Protein AF-A0A9P6MCZ3-F1 (afdb_monomer_lite)

Radius of gyration: 23.46 Å; chains: 1; bounding box: 56×52×58 Å

Foldseek 3Di:
DFPLVVVVVCVPDDQLVVCQVVLLVVLLCLVLQCQQPLPPCPPNVVVSVVVLVVCPPPVNVVRSVHRSYDDHDDPCVLCVVQVQNVLVVDPLVCLLPDDQDPPPDDPVVSVVSVVSNVVSLQCSLVVRDDPRAHSVNSRDQDCPLVVLLLVLCVVCLVVLVVLQVVQVPPWAWDFDCLSVGTDTAGDRVRSLVVSLVSSVVSCVVVVDDGDDNDDDASHSVHRGSVSVSVVSVVVCVLCVVLVVVLVCLVVVCVDVVVVVVCCVPQVHSVSVNVVSVVCCVVRVSRND

InterPro domains:
  IPR018553 Non-canonical E2 ubiquitin-conjugating enzyme [PTHR31560] (146-288)
  IPR057668 Non-canonical E2 ubiquitin-conjugating enzyme, C-terminal [PF09418] (1-139)
  IPR057668 Non-canonical E2 ubiquitin-conjugating enzyme, C-terminal [PF09418] (146-288)

Organism: NCBI:txid1440133

Secondary structure (DSSP, 8-state):
---HHHHHHHHHSS-GGGGHHHHHHHHHHHHHHHHH-TTSSTTHHHHHHHHHHHTTSHHHHHHHSS-S--PPP-HHHHHHTTT-GGGTT-THHHHHS-----TT--HHHHHHHHHHHHHHHHHHHHHH--SSS-HHHHS---THHHHHHHHHHHHTHHHHHHHHHHHHHHS-EEEEE-SSSEEEEE--HHHHHHHHHHHHHHHHHHSS--S------SSSSS-SHHHHHHHHHHHHHHHHHHHHHHHHHHHHTTSHHHHHHHHHHHSSHHHHHHHHHHHHHHHTTS--

pLDDT: mean 74.25, std 13.58, range [31.53, 93.81]

Sequence (288 aa):
ANDYRRGQQLFADKSFEDNEEFFQAIFEIGRRHKIMNPEKMRSAYGKLIYLLMDSNIPEIESTLGFSCVVPIKTVYLFLESRSGLDVLKNDLVADATKEIIPEGKTRQQIQMEIRKKERAIETLSRKYANEELSPDDIKLPKDESTLNLWREIAHEMFYLWMLSDGDLLDNDYRLRDTGQGLQRIQSCPTVSRAMHTILHKAQQKAGYWVGSSVIHLGDINVPNAFMFIDKYNQVARILNPIVLTLEKIDDIAKDEGIHAYIRDSFGSVMNLRKMILCDFFRMAFDGS

Structure (mmCIF, N/CA/C/O backbone):
data_AF-A0A9P6MCZ3-F1
#
_entry.id   AF-A0A9P6MCZ3-F1
#
loop_
_atom_site.group_PDB
_atom_site.id
_atom_site.type_symbol
_atom_site.label_atom_id
_atom_site.label_alt_id
_atom_site.label_comp_id
_atom_site.label_asym_id
_atom_site.label_entity_id
_atom_site.label_seq_id
_atom_site.pdbx_PDB_ins_code
_atom_site.Cartn_x
_atom_site.Cartn_y
_atom_site.Cartn_z
_atom_site.occupancy
_atom_site.B_iso_or_equiv
_atom_site.auth_seq_id
_atom_site.auth_comp_id
_atom_site.auth_asym_id
_atom_site.auth_atom_id
_atom_site.pdbx_PDB_model_num
ATOM 1 N N . ALA A 1 1 ? 14.653 -2.930 -9.644 1.00 31.53 1 ALA A N 1
ATOM 2 C CA . ALA A 1 1 ? 13.910 -3.981 -10.364 1.00 31.53 1 ALA A CA 1
ATOM 3 C C . ALA A 1 1 ? 13.898 -3.812 -11.894 1.00 31.53 1 ALA A C 1
ATOM 5 O O . ALA A 1 1 ? 13.367 -4.696 -12.538 1.00 31.53 1 ALA A O 1
ATOM 6 N N . ASN A 1 2 ? 14.515 -2.781 -12.500 1.00 35.53 2 ASN A N 1
ATOM 7 C CA . ASN A 1 2 ? 14.565 -2.648 -13.966 1.00 35.53 2 ASN A CA 1
ATOM 8 C C . ASN A 1 2 ? 16.014 -2.585 -14.455 1.00 35.53 2 ASN A C 1
ATOM 10 O O . ASN A 1 2 ? 16.600 -1.510 -14.543 1.00 35.53 2 ASN A O 1
ATOM 14 N N . ASP A 1 3 ? 16.592 -3.746 -14.749 1.00 39.66 3 ASP A N 1
ATOM 15 C CA . ASP A 1 3 ? 17.837 -3.834 -15.506 1.00 39.66 3 ASP A CA 1
ATOM 16 C C . ASP A 1 3 ? 17.479 -4.086 -16.976 1.00 39.66 3 ASP A C 1
ATOM 18 O O . ASP A 1 3 ? 17.305 -5.218 -17.416 1.00 39.66 3 ASP A O 1
ATOM 22 N N . TYR A 1 4 ? 17.279 -3.002 -17.727 1.00 40.38 4 TYR A N 1
ATOM 23 C CA . TYR A 1 4 ? 16.887 -3.057 -19.140 1.00 40.38 4 TYR A CA 1
ATOM 24 C C . TYR A 1 4 ? 17.991 -3.632 -20.031 1.00 40.38 4 TYR A C 1
ATOM 26 O O . TYR A 1 4 ? 17.704 -4.241 -21.059 1.00 40.38 4 TYR A O 1
ATOM 34 N N . ARG A 1 5 ? 19.257 -3.493 -19.605 1.00 47.16 5 ARG A N 1
ATOM 35 C CA . ARG A 1 5 ? 20.389 -4.172 -20.243 1.00 47.16 5 ARG A CA 1
ATOM 36 C C . ARG A 1 5 ? 20.279 -5.672 -20.056 1.00 47.16 5 ARG A C 1
ATOM 38 O O . ARG A 1 5 ? 20.450 -6.395 -21.028 1.00 47.16 5 ARG A O 1
ATOM 45 N N . ARG A 1 6 ? 19.927 -6.126 -18.851 1.00 52.75 6 ARG A N 1
ATOM 46 C CA . ARG A 1 6 ? 19.626 -7.538 -18.604 1.00 52.75 6 ARG A CA 1
ATOM 47 C C . ARG A 1 6 ? 18.418 -7.998 -19.414 1.00 52.75 6 ARG A C 1
ATOM 49 O O . ARG A 1 6 ? 18.505 -9.037 -20.043 1.00 52.75 6 ARG A O 1
ATOM 56 N N . GLY A 1 7 ? 17.356 -7.194 -19.500 1.00 48.41 7 GLY A N 1
ATOM 57 C CA . GLY A 1 7 ? 16.207 -7.455 -20.374 1.00 48.41 7 GLY A CA 1
ATOM 58 C C . GLY A 1 7 ? 16.608 -7.664 -21.838 1.00 48.41 7 GLY A C 1
ATOM 59 O O . GLY A 1 7 ? 16.271 -8.685 -22.416 1.00 48.41 7 GLY A O 1
ATOM 60 N N . GLN A 1 8 ? 17.394 -6.759 -22.429 1.00 52.41 8 GLN A N 1
ATOM 61 C CA . GLN A 1 8 ? 17.873 -6.906 -23.813 1.00 52.41 8 GLN A CA 1
ATOM 62 C C . GLN A 1 8 ? 18.864 -8.065 -23.998 1.00 52.41 8 GLN A C 1
ATOM 64 O O . GLN A 1 8 ? 18.807 -8.743 -25.018 1.00 52.41 8 GLN A O 1
ATOM 69 N N . GLN A 1 9 ? 19.736 -8.332 -23.021 1.00 53.47 9 GLN A N 1
ATOM 70 C CA . GLN A 1 9 ? 20.642 -9.490 -23.039 1.00 53.47 9 GLN A CA 1
ATOM 71 C C . GLN A 1 9 ? 19.886 -10.824 -22.971 1.00 53.47 9 GLN A C 1
ATOM 73 O O . GLN A 1 9 ? 20.314 -11.798 -23.579 1.00 53.47 9 GLN A O 1
ATOM 78 N N . LEU A 1 10 ? 18.746 -10.859 -22.276 1.00 50.06 10 LEU A N 1
ATOM 79 C CA . LEU A 1 10 ? 17.857 -12.019 -22.197 1.00 50.06 10 LEU A CA 1
ATOM 80 C C . LEU A 1 10 ? 17.107 -12.291 -23.514 1.00 50.06 10 LEU A C 1
ATOM 82 O O . LEU A 1 10 ? 16.729 -13.432 -23.755 1.00 50.06 10 LEU A O 1
ATOM 86 N N . PHE A 1 11 ? 16.928 -11.278 -24.371 1.00 49.66 11 PHE A N 1
ATOM 87 C CA . PHE A 1 11 ? 16.350 -11.424 -25.716 1.00 49.66 11 PHE A CA 1
ATOM 88 C C . PHE A 1 11 ? 17.389 -11.709 -26.811 1.00 49.66 11 PHE A C 1
ATOM 90 O O . PHE A 1 11 ? 17.018 -12.181 -27.882 1.00 49.66 11 PHE A O 1
ATOM 97 N N . ALA A 1 12 ? 18.665 -11.380 -26.582 1.00 50.06 12 ALA A N 1
ATOM 98 C CA . ALA A 1 12 ? 19.697 -11.436 -27.617 1.00 50.06 12 ALA A CA 1
ATOM 99 C C . ALA A 1 12 ? 20.278 -12.843 -27.842 1.00 50.06 12 ALA A C 1
ATOM 101 O O . ALA A 1 12 ? 20.632 -13.145 -28.975 1.00 50.06 12 ALA A O 1
ATOM 102 N N . ASP A 1 13 ? 20.345 -13.694 -26.807 1.00 47.62 13 ASP A N 1
ATOM 103 C CA . ASP A 1 13 ? 21.110 -14.957 -26.859 1.00 47.62 13 ASP A CA 1
ATOM 104 C C . ASP A 1 13 ? 20.427 -16.168 -26.182 1.00 47.62 13 ASP A C 1
ATOM 106 O O . ASP A 1 13 ? 21.093 -17.160 -25.880 1.00 47.62 13 ASP A O 1
ATOM 110 N N . LYS A 1 14 ? 19.115 -16.128 -25.904 1.00 48.38 14 LYS A N 1
ATOM 111 C CA . LYS A 1 14 ? 18.438 -17.194 -25.142 1.00 48.38 14 LYS A CA 1
ATOM 112 C C . LYS A 1 14 ? 17.080 -17.608 -25.701 1.00 48.38 14 LYS A C 1
ATOM 114 O O . LYS A 1 14 ? 16.366 -16.801 -26.293 1.00 48.38 14 LYS A O 1
ATOM 119 N N . SER A 1 15 ? 16.742 -18.881 -25.503 1.00 58.50 15 SER A N 1
ATOM 120 C CA . SER A 1 15 ? 15.409 -19.417 -25.788 1.00 58.50 15 SER A CA 1
ATOM 121 C C . SER A 1 15 ? 14.377 -18.709 -24.900 1.00 58.50 15 SER A C 1
ATOM 123 O O . SER A 1 15 ? 14.704 -18.286 -23.791 1.00 58.50 15 SER A O 1
ATOM 125 N N . PHE A 1 16 ? 13.138 -18.529 -25.369 1.00 54.16 16 PHE A N 1
ATOM 126 C CA . PHE A 1 16 ? 12.085 -17.872 -24.578 1.00 54.16 16 PHE A CA 1
ATOM 127 C C . PHE A 1 16 ? 11.882 -18.543 -23.203 1.00 54.16 16 PHE A C 1
ATOM 129 O O . PHE A 1 16 ? 11.622 -17.850 -22.220 1.00 54.16 16 PHE A O 1
ATOM 136 N N . GLU A 1 17 ? 12.128 -19.851 -23.129 1.00 61.12 17 GLU A N 1
ATOM 137 C CA . GLU A 1 17 ? 12.102 -20.697 -21.930 1.00 61.12 17 GLU A CA 1
ATOM 138 C C . GLU A 1 17 ? 13.046 -20.204 -20.818 1.00 61.12 17 GLU A C 1
ATOM 140 O O . GLU A 1 17 ? 12.676 -20.194 -19.647 1.00 61.12 17 GLU A O 1
ATOM 145 N N . ASP A 1 18 ? 14.229 -19.680 -21.156 1.00 65.12 18 ASP A N 1
ATOM 146 C CA . ASP A 1 18 ? 15.206 -19.202 -20.164 1.00 65.12 18 ASP A CA 1
ATOM 147 C C . ASP A 1 18 ? 14.738 -17.957 -19.378 1.00 65.12 18 ASP A C 1
ATOM 149 O O . ASP A 1 18 ? 15.385 -17.543 -18.408 1.00 65.12 18 ASP A O 1
ATOM 153 N N . ASN A 1 19 ? 13.645 -17.325 -19.818 1.00 68.19 19 ASN A N 1
ATOM 154 C CA . ASN A 1 19 ? 13.093 -16.093 -19.255 1.00 68.19 19 ASN A CA 1
ATOM 155 C C . ASN A 1 19 ? 11.769 -16.303 -18.510 1.00 68.19 19 ASN A C 1
ATOM 157 O O . ASN A 1 19 ? 11.183 -15.324 -18.033 1.00 68.19 19 ASN A O 1
ATOM 161 N N . GLU A 1 20 ? 11.310 -17.551 -18.390 1.00 78.94 20 GLU A N 1
ATOM 162 C CA . GLU A 1 20 ? 10.040 -17.923 -17.763 1.00 78.94 20 GLU A CA 1
ATOM 163 C C . GLU A 1 20 ? 9.862 -17.272 -16.382 1.00 78.94 20 GLU A C 1
ATOM 165 O O . GLU A 1 20 ? 8.918 -16.503 -16.172 1.00 78.94 20 GLU A O 1
ATOM 170 N N . GLU A 1 21 ? 10.808 -17.498 -15.462 1.00 77.88 21 GLU A N 1
ATOM 171 C CA . GLU A 1 21 ? 10.728 -16.990 -14.085 1.00 77.88 21 GLU A CA 1
ATOM 172 C C . GLU A 1 21 ? 10.595 -15.463 -14.031 1.00 77.88 21 GLU A C 1
ATOM 174 O O . GLU A 1 21 ? 9.870 -14.910 -13.199 1.00 77.88 21 GLU A O 1
ATOM 179 N N . PHE A 1 22 ? 11.291 -14.763 -14.927 1.00 75.12 22 PHE A N 1
ATOM 180 C CA . PHE A 1 22 ? 11.277 -13.308 -14.986 1.00 75.12 22 PHE A CA 1
ATOM 181 C C . PHE A 1 22 ? 9.908 -12.781 -15.426 1.00 75.12 22 PHE A C 1
ATOM 183 O O . PHE A 1 22 ? 9.348 -11.896 -14.768 1.00 75.12 22 PHE A O 1
ATOM 190 N N . PHE A 1 23 ? 9.352 -13.333 -16.508 1.00 71.62 23 PHE A N 1
ATOM 191 C CA . PHE A 1 23 ? 8.044 -12.926 -17.018 1.00 71.62 23 PHE A CA 1
ATOM 192 C C . PHE A 1 23 ? 6.929 -13.267 -16.033 1.00 71.62 23 PHE A C 1
ATOM 194 O O . PHE A 1 23 ? 6.130 -12.392 -15.688 1.00 71.62 23 PHE A O 1
ATOM 201 N N . GLN A 1 24 ? 6.925 -14.488 -15.498 1.00 81.38 24 GLN A N 1
ATOM 202 C CA . GLN A 1 24 ? 5.955 -14.913 -14.491 1.00 81.38 24 GLN A CA 1
ATOM 203 C C . GLN A 1 24 ? 6.000 -14.014 -13.249 1.00 81.38 24 GLN A C 1
ATOM 205 O O . GLN A 1 24 ? 4.951 -13.577 -12.768 1.00 81.38 24 GLN A O 1
ATOM 210 N N . ALA A 1 25 ? 7.197 -13.667 -12.758 1.00 76.06 25 ALA A N 1
ATOM 211 C CA . ALA A 1 25 ? 7.350 -12.783 -11.607 1.00 76.06 25 ALA A CA 1
ATOM 212 C C . ALA A 1 25 ? 6.811 -11.373 -11.880 1.00 76.06 25 ALA A C 1
ATOM 214 O O . ALA A 1 25 ? 6.067 -10.832 -11.062 1.00 76.06 25 ALA A O 1
ATOM 215 N N . ILE A 1 26 ? 7.147 -10.766 -13.021 1.00 74.62 26 ILE A N 1
ATOM 216 C CA . ILE A 1 26 ? 6.684 -9.411 -13.352 1.00 74.62 26 ILE A CA 1
ATOM 217 C C . ILE A 1 26 ? 5.168 -9.374 -13.551 1.00 74.62 26 ILE A C 1
ATOM 219 O O . ILE A 1 26 ? 4.508 -8.463 -13.043 1.00 74.62 26 ILE A O 1
ATOM 223 N N . PHE A 1 27 ? 4.598 -10.357 -14.247 1.00 77.88 27 PHE A N 1
ATOM 224 C CA . PHE A 1 27 ? 3.158 -10.419 -14.482 1.00 77.88 27 PHE A CA 1
ATOM 225 C C . PHE A 1 27 ? 2.369 -10.738 -13.208 1.00 77.88 27 PHE A C 1
ATOM 227 O O . PHE A 1 27 ? 1.281 -10.196 -13.009 1.00 77.88 27 PHE A O 1
ATOM 234 N N . GLU A 1 28 ? 2.901 -11.566 -12.306 1.00 85.44 28 GLU A N 1
ATOM 235 C CA . GLU A 1 28 ? 2.337 -11.764 -10.965 1.00 85.44 28 GLU A CA 1
ATOM 236 C C . GLU A 1 28 ? 2.368 -10.471 -10.149 1.00 85.44 28 GLU A C 1
ATOM 238 O O . GLU A 1 28 ? 1.322 -10.042 -9.663 1.00 85.44 28 GLU A O 1
ATOM 243 N N . ILE A 1 29 ? 3.525 -9.804 -10.067 1.00 76.12 29 ILE A N 1
ATOM 244 C CA . ILE A 1 29 ? 3.681 -8.552 -9.316 1.00 76.12 29 ILE A CA 1
ATOM 245 C C . ILE A 1 29 ? 2.744 -7.479 -9.866 1.00 76.12 29 ILE A C 1
ATOM 247 O O . ILE A 1 29 ? 2.092 -6.790 -9.086 1.00 76.12 29 ILE A O 1
ATOM 251 N N . GLY A 1 30 ? 2.644 -7.341 -11.190 1.00 70.56 30 GLY A N 1
ATOM 252 C CA . GLY A 1 30 ? 1.748 -6.384 -11.837 1.00 70.56 30 GLY A CA 1
ATOM 253 C C . GLY A 1 30 ? 0.276 -6.656 -11.520 1.00 70.56 30 GLY A C 1
ATOM 254 O O . GLY A 1 30 ? -0.464 -5.728 -11.187 1.00 70.56 30 GLY A O 1
ATOM 255 N N . ARG A 1 31 ? -0.144 -7.928 -11.545 1.00 80.94 31 ARG A N 1
ATOM 256 C CA . ARG A 1 31 ? -1.504 -8.336 -11.158 1.00 80.94 31 ARG A CA 1
ATOM 257 C C . ARG A 1 31 ? -1.779 -8.100 -9.681 1.00 80.94 31 ARG A C 1
ATOM 259 O O . ARG A 1 31 ? -2.774 -7.457 -9.366 1.00 80.94 31 ARG A O 1
ATOM 266 N N . ARG A 1 32 ? -0.880 -8.505 -8.788 1.00 78.12 32 ARG A N 1
ATOM 267 C CA . ARG A 1 32 ? -1.013 -8.284 -7.344 1.00 78.12 32 ARG A CA 1
ATOM 268 C C . ARG A 1 32 ? -0.983 -6.802 -6.972 1.00 78.12 32 ARG A C 1
ATOM 270 O O . ARG A 1 32 ? -1.763 -6.367 -6.133 1.00 78.12 32 ARG A O 1
ATOM 277 N N . HIS A 1 33 ? -0.127 -6.007 -7.611 1.00 67.88 33 HIS A N 1
ATOM 278 C CA . HIS A 1 33 ? -0.071 -4.560 -7.406 1.00 67.88 33 HIS A CA 1
ATOM 279 C C . HIS A 1 33 ? -1.373 -3.885 -7.826 1.00 67.88 33 HIS A C 1
ATOM 281 O O . HIS A 1 33 ? -1.877 -3.056 -7.074 1.00 67.88 33 HIS A O 1
ATOM 287 N N . LYS A 1 34 ? -1.926 -4.252 -8.989 1.00 75.25 34 LYS A N 1
ATOM 288 C CA . LYS A 1 34 ? -3.213 -3.730 -9.455 1.00 75.25 34 LYS A CA 1
ATOM 289 C C . LYS A 1 34 ? -4.368 -4.126 -8.539 1.00 75.25 34 LYS A C 1
ATOM 291 O O . LYS A 1 34 ? -5.188 -3.266 -8.251 1.00 75.25 34 LYS A O 1
ATOM 296 N N . ILE A 1 35 ? -4.408 -5.378 -8.080 1.00 66.62 35 ILE A N 1
ATOM 297 C CA . ILE A 1 35 ? -5.396 -5.852 -7.099 1.00 66.62 35 ILE A CA 1
ATOM 298 C C . ILE A 1 35 ? -5.344 -4.949 -5.863 1.00 66.62 35 ILE A C 1
ATOM 300 O O . ILE A 1 35 ? -6.337 -4.317 -5.546 1.00 66.62 35 ILE A O 1
ATOM 304 N N . MET A 1 36 ? -4.153 -4.740 -5.288 1.00 54.12 36 MET A N 1
ATOM 305 C CA . MET A 1 36 ? -3.951 -3.857 -4.127 1.00 54.12 36 MET A CA 1
ATOM 306 C C . MET A 1 36 ? -4.104 -2.347 -4.410 1.00 54.12 36 MET A C 1
ATOM 308 O O . MET A 1 36 ? -4.072 -1.554 -3.474 1.00 54.12 36 MET A O 1
ATOM 312 N N . ASN A 1 37 ? -4.156 -1.906 -5.671 1.00 60.75 37 ASN A N 1
ATOM 313 C CA . ASN A 1 37 ? -4.199 -0.485 -6.060 1.00 60.75 37 ASN A CA 1
ATOM 314 C C . ASN A 1 37 ? -5.150 -0.301 -7.264 1.00 60.75 37 ASN A C 1
ATOM 316 O O . ASN A 1 37 ? -4.683 -0.068 -8.393 1.00 60.75 37 ASN A O 1
ATOM 320 N N . PRO A 1 38 ? -6.475 -0.423 -7.064 1.00 59.62 38 PRO A N 1
ATOM 321 C CA . PRO A 1 38 ? -7.466 -0.461 -8.145 1.00 59.62 38 PRO A CA 1
ATOM 322 C C . PRO A 1 38 ? -7.462 0.810 -9.006 1.00 59.62 38 PRO A C 1
ATOM 324 O O . PRO A 1 38 ? -7.761 0.788 -10.201 1.00 59.62 38 PRO A O 1
ATOM 327 N N . GLU A 1 39 ? -7.049 1.938 -8.439 1.00 59.59 39 GLU A N 1
ATOM 328 C CA . GLU A 1 39 ? -6.962 3.233 -9.098 1.00 59.59 39 GLU A CA 1
ATOM 329 C C . GLU A 1 39 ? -5.749 3.382 -10.028 1.00 59.59 39 GLU A C 1
ATOM 331 O O . GLU A 1 39 ? -5.754 4.253 -10.904 1.00 59.59 39 GLU A O 1
ATOM 336 N N . LYS A 1 40 ? -4.725 2.533 -9.883 1.00 56.81 40 LYS A N 1
ATOM 337 C CA . LYS A 1 40 ? -3.485 2.595 -10.672 1.00 56.81 40 LYS A CA 1
ATOM 338 C C . LYS A 1 40 ? -3.562 1.709 -11.908 1.00 56.81 40 LYS A C 1
ATOM 340 O O . LYS A 1 40 ? -4.411 0.833 -12.032 1.00 56.81 40 LYS A O 1
ATOM 345 N N . MET A 1 41 ? -2.698 1.971 -12.890 1.00 62.66 41 MET A N 1
ATOM 346 C CA . MET A 1 41 ? -2.636 1.220 -14.155 1.00 62.66 41 MET A CA 1
ATOM 347 C C . MET A 1 41 ? -3.972 1.129 -14.932 1.00 62.66 41 MET A C 1
ATOM 349 O O . MET A 1 41 ? -4.198 0.151 -15.639 1.00 62.66 41 MET A O 1
ATOM 353 N N . ARG A 1 42 ? -4.865 2.132 -14.845 1.00 68.50 42 ARG A N 1
ATOM 354 C CA . ARG A 1 42 ? -6.209 2.094 -15.476 1.00 68.50 42 ARG A CA 1
ATOM 355 C C . ARG A 1 42 ? -6.199 1.743 -16.970 1.00 68.50 42 ARG A C 1
ATOM 357 O O . ARG A 1 42 ? -7.041 0.977 -17.414 1.00 68.50 42 ARG A O 1
ATOM 364 N N . SER A 1 43 ? -5.241 2.267 -17.734 1.00 59.53 43 SER A N 1
ATOM 365 C CA . SER A 1 43 ? -5.126 2.026 -19.182 1.00 59.53 43 SER A CA 1
ATOM 366 C C . SER A 1 43 ? -4.153 0.900 -19.554 1.00 59.53 43 SER A C 1
ATOM 368 O O . SER A 1 43 ? -4.316 0.262 -20.592 1.00 59.53 43 SER A O 1
ATOM 370 N N . ALA A 1 44 ? -3.132 0.656 -18.729 1.00 56.25 44 ALA A N 1
ATOM 371 C CA . ALA A 1 44 ? -2.082 -0.327 -19.000 1.00 56.25 44 ALA A CA 1
ATOM 372 C C . ALA A 1 44 ? -2.466 -1.742 -18.543 1.00 56.25 44 ALA A C 1
ATOM 374 O O . ALA A 1 44 ? -2.086 -2.715 -19.186 1.00 56.25 44 ALA A O 1
ATOM 375 N N . TYR A 1 45 ? -3.252 -1.864 -17.470 1.00 71.56 45 TYR A N 1
ATOM 376 C CA . TYR A 1 45 ? -3.622 -3.164 -16.919 1.00 71.56 45 TYR A CA 1
ATOM 377 C C . TYR A 1 45 ? -4.550 -3.953 -17.839 1.00 71.56 45 TYR A C 1
ATOM 379 O O . TYR A 1 45 ? -4.328 -5.138 -18.035 1.00 71.56 45 TYR A O 1
ATOM 387 N N . GLY A 1 46 ? -5.534 -3.302 -18.470 1.00 56.59 46 GLY A N 1
ATOM 388 C CA . GLY A 1 46 ? -6.399 -3.977 -19.444 1.00 56.59 46 GLY A CA 1
ATOM 389 C C . GLY A 1 46 ? -5.598 -4.594 -20.595 1.00 56.59 46 GLY A C 1
ATOM 390 O O . GLY A 1 46 ? -5.825 -5.739 -20.958 1.00 56.59 46 GLY A O 1
ATOM 391 N N . LYS A 1 47 ? -4.580 -3.880 -21.098 1.00 62.66 47 LYS A N 1
ATOM 392 C CA . LYS A 1 47 ? -3.665 -4.391 -22.133 1.00 62.66 47 LYS A CA 1
ATOM 393 C C . LYS A 1 47 ? -2.813 -5.557 -21.635 1.00 62.66 47 LYS A C 1
ATOM 395 O O . LYS A 1 47 ? -2.615 -6.508 -22.378 1.00 62.66 47 LYS A O 1
ATOM 400 N N . LEU A 1 48 ? -2.337 -5.491 -20.389 1.00 61.94 48 LEU A N 1
ATOM 401 C CA . LEU A 1 48 ? -1.635 -6.603 -19.748 1.00 61.94 48 LEU A CA 1
ATOM 402 C C . LEU A 1 48 ? -2.540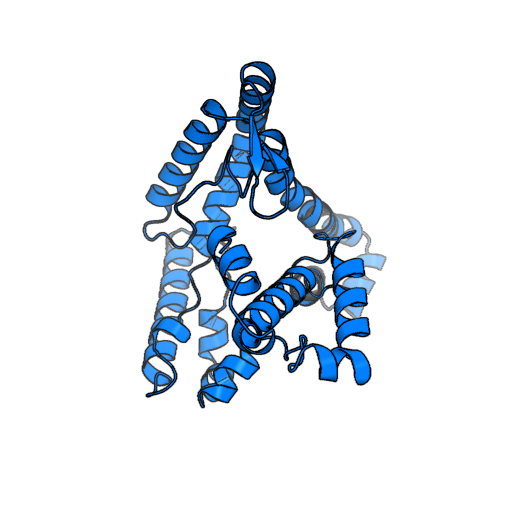 -7.837 -19.646 1.00 61.94 48 LEU A C 1
ATOM 404 O O . LEU A 1 48 ? -2.094 -8.933 -19.951 1.00 61.94 48 LEU A O 1
ATOM 408 N N . ILE A 1 49 ? -3.803 -7.669 -19.253 1.00 68.50 49 ILE A N 1
ATOM 409 C CA . ILE A 1 49 ? -4.758 -8.776 -19.173 1.00 68.50 49 ILE A CA 1
ATOM 410 C C . ILE A 1 49 ? -5.035 -9.373 -20.552 1.00 68.50 49 ILE A C 1
ATOM 412 O O . ILE A 1 49 ? -4.979 -10.589 -20.673 1.00 68.50 49 ILE A O 1
ATOM 416 N N . TYR A 1 50 ? -5.248 -8.557 -21.589 1.00 55.53 50 TYR A N 1
ATOM 417 C CA . TYR A 1 50 ? -5.404 -9.071 -22.955 1.00 55.53 50 TYR A CA 1
ATOM 418 C C . TYR A 1 50 ? -4.167 -9.841 -23.426 1.00 55.53 50 TYR A C 1
ATOM 420 O O . TYR A 1 50 ? -4.304 -10.944 -23.935 1.00 55.53 50 TYR A O 1
ATOM 428 N N . LEU A 1 51 ? -2.962 -9.332 -23.152 1.00 63.53 51 LEU A N 1
ATOM 429 C CA . LEU A 1 51 ? -1.719 -10.044 -23.457 1.00 63.53 51 LEU A CA 1
ATOM 430 C C . LEU A 1 51 ? -1.626 -11.391 -22.725 1.00 63.53 51 LEU A C 1
ATOM 432 O O . LEU A 1 51 ? -1.228 -12.379 -23.331 1.00 63.53 51 LEU A O 1
ATOM 436 N N . LEU A 1 52 ? -2.001 -11.445 -21.442 1.00 62.19 52 LEU A N 1
ATOM 437 C CA . LEU A 1 52 ? -1.990 -12.685 -20.657 1.00 62.19 52 LEU A CA 1
ATOM 438 C C . LEU A 1 52 ? -3.094 -13.670 -21.075 1.00 62.19 52 LEU A C 1
ATOM 440 O O . LEU A 1 52 ? -2.936 -14.877 -20.912 1.00 62.19 52 LEU A O 1
ATOM 444 N N . MET A 1 53 ? -4.218 -13.167 -21.588 1.00 59.59 53 MET A N 1
ATOM 445 C CA . MET A 1 53 ? -5.276 -13.990 -22.178 1.00 59.59 53 MET A CA 1
ATOM 446 C C . MET A 1 53 ? -4.800 -14.608 -23.493 1.00 59.59 53 MET A C 1
ATOM 448 O O . MET A 1 53 ? -4.928 -15.817 -23.667 1.00 59.59 53 MET A O 1
ATOM 452 N N . ASP A 1 54 ? -4.192 -13.804 -24.367 1.00 55.00 54 ASP A N 1
ATOM 453 C CA . ASP A 1 54 ? -3.653 -14.264 -25.648 1.00 55.00 54 ASP A CA 1
ATOM 454 C C . ASP A 1 54 ? -2.487 -15.243 -25.442 1.00 55.00 54 ASP A C 1
ATOM 456 O O . ASP A 1 54 ? -2.383 -16.238 -26.153 1.00 55.00 54 ASP A O 1
ATOM 460 N N . SER A 1 55 ? -1.641 -15.036 -24.424 1.00 65.12 55 SER A N 1
ATOM 461 C CA . SER A 1 55 ? -0.531 -15.951 -24.121 1.00 65.12 55 SER A CA 1
ATOM 462 C C . SER A 1 55 ? -0.966 -17.347 -23.666 1.00 65.12 55 SER A C 1
ATOM 464 O O . SER A 1 55 ? -0.144 -18.253 -23.687 1.00 65.12 55 SER A O 1
ATOM 466 N N . ASN A 1 56 ? -2.225 -17.526 -23.245 1.00 65.75 56 ASN A N 1
ATOM 467 C CA . ASN A 1 56 ? -2.780 -18.828 -22.850 1.00 65.75 56 ASN A CA 1
ATOM 468 C C . ASN A 1 56 ? -3.432 -19.582 -24.024 1.00 65.75 56 ASN A C 1
ATOM 470 O O . ASN A 1 56 ? -4.012 -20.650 -23.827 1.00 65.75 56 ASN A O 1
ATOM 474 N N . ILE A 1 57 ? -3.397 -19.026 -25.240 1.00 70.06 57 ILE A N 1
ATOM 475 C CA . ILE A 1 57 ? -3.829 -19.735 -26.447 1.00 70.06 57 ILE A CA 1
ATOM 476 C C . ILE A 1 57 ? -2.823 -20.873 -26.708 1.00 70.06 57 ILE A C 1
ATOM 478 O O . ILE A 1 57 ? -1.627 -20.581 -26.768 1.00 70.06 57 ILE A O 1
ATOM 482 N N . PRO A 1 58 ? -3.255 -22.139 -26.889 1.00 65.12 58 PRO A N 1
ATOM 483 C CA . PRO A 1 58 ? -2.354 -23.297 -26.946 1.00 65.12 58 PRO A CA 1
ATOM 484 C C . PRO A 1 58 ? -1.228 -23.176 -27.979 1.00 65.12 58 PRO A C 1
ATOM 486 O O . PRO A 1 58 ? -0.093 -23.570 -27.723 1.00 65.12 58 PRO A O 1
ATOM 489 N N . GLU A 1 59 ? -1.517 -22.595 -29.142 1.00 62.38 59 GLU A N 1
ATOM 490 C CA . GLU A 1 59 ? -0.536 -22.359 -30.200 1.00 62.38 59 GLU A CA 1
ATOM 491 C C . GLU A 1 59 ? 0.527 -21.327 -29.785 1.00 62.38 59 GLU A C 1
ATOM 493 O O . GLU A 1 59 ? 1.700 -21.452 -30.144 1.00 62.38 59 GLU A O 1
ATOM 498 N N . ILE A 1 60 ? 0.131 -20.315 -29.010 1.00 53.78 60 ILE A N 1
ATOM 499 C CA . ILE A 1 60 ? 1.008 -19.243 -28.529 1.00 53.78 60 ILE A CA 1
ATOM 500 C C . ILE A 1 60 ? 1.820 -19.724 -27.327 1.0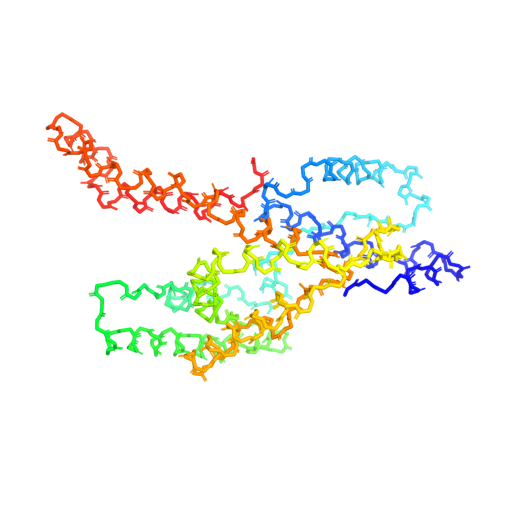0 53.78 60 ILE A C 1
ATOM 502 O O . ILE A 1 60 ? 3.031 -19.523 -27.303 1.00 53.78 60 ILE A O 1
ATOM 506 N N . GLU A 1 61 ? 1.200 -20.424 -26.380 1.00 62.78 61 GLU A N 1
ATOM 507 C CA . GLU A 1 61 ? 1.884 -21.056 -25.247 1.00 62.78 61 GLU A CA 1
ATOM 508 C C . GLU A 1 61 ? 2.933 -22.068 -25.734 1.00 62.78 61 GLU A C 1
ATOM 510 O O . GLU A 1 61 ? 4.084 -22.024 -25.302 1.00 62.78 61 GLU A O 1
ATOM 515 N N . SER A 1 62 ? 2.586 -22.898 -26.727 1.00 68.12 62 SER A N 1
ATOM 516 C CA . SER A 1 62 ? 3.528 -23.828 -27.364 1.00 68.12 62 SER A CA 1
ATOM 517 C C . SER A 1 62 ? 4.674 -23.122 -28.093 1.00 68.12 62 SER A C 1
ATOM 519 O O . SER A 1 62 ? 5.732 -23.722 -28.262 1.00 68.12 62 SER A O 1
ATOM 521 N N . THR A 1 63 ? 4.471 -21.886 -28.554 1.00 67.50 63 THR A N 1
ATOM 522 C CA . THR A 1 63 ? 5.516 -21.085 -29.211 1.00 67.50 63 THR A CA 1
ATOM 523 C C . THR A 1 63 ? 6.412 -20.380 -28.190 1.00 67.50 63 THR A C 1
ATOM 525 O O . THR A 1 63 ? 7.607 -20.217 -28.425 1.00 67.50 63 THR A O 1
ATOM 528 N N . LEU A 1 64 ? 5.842 -19.958 -27.058 1.00 64.75 64 LEU A N 1
ATOM 529 C CA . LEU A 1 64 ? 6.568 -19.340 -25.948 1.00 64.75 64 LEU A CA 1
ATOM 530 C C . LEU A 1 64 ? 7.381 -20.366 -25.149 1.00 64.75 64 LEU A C 1
ATOM 532 O O . LEU A 1 64 ? 8.421 -20.009 -24.604 1.00 64.75 64 LEU A O 1
ATOM 536 N N . GLY A 1 65 ? 6.919 -21.619 -25.089 1.00 73.25 65 GLY A N 1
ATOM 537 C CA . GLY A 1 65 ? 7.559 -22.708 -24.345 1.00 73.25 65 GLY A CA 1
ATOM 538 C C . GLY A 1 65 ? 7.272 -22.691 -22.839 1.00 73.25 65 GLY A C 1
ATOM 539 O O . GLY A 1 65 ? 7.734 -23.575 -22.125 1.00 73.25 65 GLY A O 1
ATOM 540 N N . PHE A 1 66 ? 6.500 -21.717 -22.344 1.00 77.81 66 PHE A N 1
ATOM 541 C CA . PHE A 1 66 ? 6.128 -21.583 -20.934 1.00 77.81 66 PHE A CA 1
ATOM 542 C C . PHE A 1 66 ? 4.832 -20.781 -20.751 1.00 77.81 66 PHE A C 1
ATOM 544 O O . PHE A 1 66 ? 4.446 -19.980 -21.608 1.00 77.81 66 PHE A O 1
ATOM 551 N N . SER A 1 67 ? 4.195 -20.928 -19.584 1.00 79.06 67 SER A N 1
ATOM 552 C CA . SER A 1 67 ? 3.011 -20.139 -19.230 1.00 79.06 67 SER A CA 1
ATOM 553 C C . SER A 1 67 ? 3.398 -18.792 -18.619 1.00 79.06 67 SER A C 1
ATOM 555 O O . SER A 1 67 ? 4.140 -18.717 -17.640 1.00 79.06 67 SER A O 1
ATOM 557 N N . CYS A 1 68 ? 2.845 -17.697 -19.141 1.00 71.19 68 CYS A N 1
ATOM 558 C CA . CYS A 1 68 ? 3.042 -16.359 -18.570 1.00 71.19 68 CYS A CA 1
ATOM 559 C C . CYS A 1 68 ? 2.245 -16.126 -17.271 1.00 71.19 68 CYS A C 1
ATOM 561 O O . CYS A 1 68 ? 2.458 -15.127 -16.576 1.00 71.19 68 CYS A O 1
ATOM 563 N N . VAL A 1 69 ? 1.310 -17.019 -16.933 1.00 76.75 69 VAL A N 1
ATOM 564 C CA . VAL A 1 69 ? 0.370 -16.843 -15.826 1.00 76.75 69 VAL A CA 1
ATOM 565 C C . VAL A 1 69 ? 0.660 -17.831 -14.700 1.00 76.75 69 VAL A C 1
ATOM 567 O O . VAL A 1 69 ? 0.339 -19.007 -14.783 1.00 76.75 69 VAL A O 1
ATOM 570 N N . VAL A 1 70 ? 1.165 -17.312 -13.579 1.00 83.31 70 VAL A N 1
ATOM 571 C CA . VAL A 1 70 ? 1.283 -18.064 -12.315 1.00 83.31 70 VAL A CA 1
ATOM 572 C C . VAL A 1 70 ? 0.224 -17.641 -11.289 1.00 83.31 70 VAL A C 1
ATOM 574 O O . VAL A 1 70 ? -0.314 -16.530 -11.393 1.00 83.31 70 VAL A O 1
ATOM 577 N N . PRO A 1 71 ? -0.092 -18.479 -10.285 1.00 81.69 71 PRO A N 1
ATOM 578 C CA . PRO A 1 71 ? -0.933 -18.079 -9.160 1.00 81.69 71 PRO A CA 1
ATOM 579 C C . PRO A 1 71 ? -0.388 -16.846 -8.423 1.00 81.69 71 PRO A C 1
ATOM 581 O O . PRO A 1 71 ? 0.823 -16.654 -8.306 1.00 81.69 71 PRO A O 1
ATOM 584 N N . ILE A 1 72 ? -1.290 -16.005 -7.909 1.00 80.12 72 ILE A N 1
ATOM 585 C CA . ILE A 1 72 ? -0.922 -14.817 -7.125 1.00 80.12 72 ILE A CA 1
ATOM 586 C C . ILE A 1 72 ? -0.324 -15.253 -5.791 1.00 80.12 72 ILE A C 1
ATOM 588 O O . ILE A 1 72 ? -0.881 -16.107 -5.101 1.00 80.12 72 ILE A O 1
ATOM 592 N N . LYS A 1 73 ? 0.777 -14.621 -5.385 1.00 77.12 73 LYS A N 1
ATOM 593 C CA . LYS A 1 73 ? 1.390 -14.878 -4.083 1.00 77.12 73 LYS A CA 1
ATOM 594 C C . LYS A 1 73 ? 0.567 -14.208 -2.986 1.00 77.12 73 LYS A C 1
ATOM 596 O O . LYS A 1 73 ? 0.400 -12.989 -2.971 1.00 77.12 73 LYS A O 1
ATOM 601 N N . THR A 1 74 ? 0.084 -15.007 -2.042 1.00 78.69 74 THR A N 1
ATOM 602 C CA . THR A 1 74 ? -0.652 -14.544 -0.858 1.00 78.69 74 THR A CA 1
ATOM 603 C C . THR A 1 74 ? 0.070 -14.975 0.414 1.00 78.69 74 THR A C 1
ATOM 605 O O . THR A 1 74 ? 0.868 -15.910 0.391 1.00 78.69 74 THR A O 1
ATOM 608 N N . VAL A 1 75 ? -0.227 -14.317 1.540 1.00 79.88 75 VAL A N 1
ATOM 609 C CA . VAL A 1 75 ? 0.309 -14.715 2.857 1.00 79.88 75 VAL A CA 1
ATOM 610 C C . VAL A 1 75 ? -0.077 -16.160 3.189 1.00 79.88 75 VAL A C 1
ATOM 612 O O . VAL A 1 75 ? 0.739 -16.902 3.724 1.00 79.88 75 VAL A O 1
ATOM 615 N N . TYR A 1 76 ? -1.289 -16.582 2.816 1.00 82.31 76 TYR A N 1
ATOM 616 C CA . TYR A 1 76 ? -1.741 -17.960 2.997 1.00 82.31 76 TYR A CA 1
ATOM 617 C C . TYR A 1 76 ? -0.863 -18.949 2.226 1.00 82.31 76 TYR A C 1
ATOM 619 O O . TYR A 1 76 ? -0.267 -19.822 2.845 1.00 82.31 76 TYR A O 1
ATOM 627 N N . LEU A 1 77 ? -0.719 -18.769 0.906 1.00 78.81 77 LEU A N 1
ATOM 628 C CA . LEU A 1 77 ? 0.078 -19.667 0.060 1.00 78.81 77 LEU A CA 1
ATOM 629 C C . LEU A 1 77 ? 1.558 -19.663 0.462 1.00 78.81 77 LEU A C 1
ATOM 631 O O . LEU A 1 77 ? 2.216 -20.697 0.422 1.00 78.81 77 LEU A O 1
ATOM 635 N N . PHE A 1 78 ? 2.078 -18.508 0.887 1.00 83.12 78 PHE A N 1
ATOM 636 C CA . PHE A 1 78 ? 3.446 -18.370 1.381 1.00 83.12 78 PHE A CA 1
ATOM 637 C C . PHE A 1 78 ? 3.703 -19.195 2.650 1.00 83.12 78 PHE A C 1
ATOM 639 O O . PHE A 1 78 ? 4.765 -19.809 2.769 1.00 83.12 78 PHE A O 1
ATOM 646 N N . LEU A 1 79 ? 2.748 -19.194 3.588 1.00 84.12 79 LEU A N 1
ATOM 647 C CA . LEU A 1 79 ? 2.829 -19.963 4.829 1.00 84.12 79 LEU A CA 1
ATOM 648 C C . LEU A 1 79 ? 2.520 -21.444 4.597 1.00 84.12 79 LEU A C 1
ATOM 650 O O . LEU A 1 79 ? 3.192 -22.293 5.169 1.00 84.12 79 LEU A O 1
ATOM 654 N N . GLU A 1 80 ? 1.543 -21.769 3.753 1.00 85.88 80 GLU A N 1
ATOM 655 C CA . GLU A 1 80 ? 1.210 -23.145 3.371 1.00 85.88 80 GLU A CA 1
ATOM 656 C C . GLU A 1 80 ? 2.408 -23.856 2.746 1.00 85.88 80 GLU A C 1
ATOM 658 O O . GLU A 1 80 ? 2.768 -24.944 3.191 1.00 85.88 80 GLU A O 1
ATOM 663 N N . SER A 1 81 ? 3.103 -23.199 1.813 1.00 86.00 81 SER A N 1
ATOM 664 C CA . SER A 1 81 ? 4.280 -23.769 1.152 1.00 86.00 81 SER A CA 1
ATOM 665 C C . SER A 1 81 ? 5.496 -23.953 2.071 1.00 86.00 81 SER A C 1
ATOM 667 O O . SER A 1 81 ? 6.532 -24.390 1.588 1.00 86.00 81 SER A O 1
ATOM 669 N N . ARG A 1 82 ? 5.419 -23.530 3.340 1.00 90.19 82 ARG A N 1
ATOM 670 C CA . ARG A 1 82 ? 6.500 -23.591 4.346 1.00 90.19 82 ARG A CA 1
ATOM 671 C C . ARG A 1 82 ? 6.023 -24.195 5.668 1.00 90.19 82 ARG A C 1
ATOM 673 O O . ARG A 1 82 ? 6.600 -23.943 6.728 1.00 90.19 82 ARG A O 1
ATOM 680 N N . SER A 1 83 ? 4.899 -24.916 5.636 1.00 86.88 83 SER A N 1
ATOM 681 C CA . SER A 1 83 ? 4.286 -25.541 6.817 1.00 86.88 83 SER A CA 1
ATOM 682 C C . SER A 1 83 ? 4.031 -24.569 7.989 1.00 86.88 83 SER A C 1
ATOM 684 O O . SER A 1 83 ? 4.100 -24.939 9.158 1.00 86.88 83 SER A O 1
ATOM 686 N N . GLY A 1 84 ? 3.737 -23.302 7.683 1.00 86.88 84 GLY A N 1
ATOM 687 C CA . GLY A 1 84 ? 3.592 -22.192 8.630 1.00 86.88 84 GLY A CA 1
ATOM 688 C C . GLY A 1 84 ? 2.151 -21.756 8.913 1.00 86.88 84 GLY A C 1
ATOM 689 O O . GLY A 1 84 ? 1.941 -20.743 9.579 1.00 86.88 84 GLY A O 1
ATOM 690 N N . LEU A 1 85 ? 1.137 -22.475 8.418 1.00 87.50 85 LEU A N 1
ATOM 691 C CA . LEU A 1 85 ? -0.276 -22.074 8.558 1.00 87.50 85 LEU A CA 1
ATOM 692 C C . LEU A 1 85 ? -0.740 -21.941 10.013 1.00 87.50 85 LEU A C 1
ATOM 694 O O . LEU A 1 85 ? -1.675 -21.193 10.301 1.00 87.50 85 LEU A O 1
ATOM 698 N N . ASP A 1 86 ? -0.077 -22.622 10.944 1.00 86.56 86 ASP A N 1
ATOM 699 C CA . ASP A 1 86 ? -0.403 -22.541 12.366 1.00 86.56 86 ASP A CA 1
ATOM 700 C C . ASP A 1 86 ? -0.073 -21.179 12.990 1.00 86.56 86 ASP A C 1
ATOM 702 O O . ASP A 1 86 ? -0.615 -20.864 14.053 1.00 86.56 86 ASP A O 1
ATOM 706 N N . VAL A 1 87 ? 0.733 -20.344 12.315 1.00 87.00 87 VAL A N 1
ATOM 707 C CA . VAL A 1 87 ? 0.898 -18.927 12.673 1.00 87.00 87 VAL A CA 1
ATOM 708 C C . VAL A 1 87 ? -0.468 -18.252 12.686 1.00 87.00 87 VAL A C 1
ATOM 710 O O . VAL A 1 87 ? -0.825 -17.644 13.688 1.00 87.00 87 VAL A O 1
ATOM 713 N N . LEU A 1 88 ? -1.267 -18.424 11.624 1.00 84.44 88 LEU A N 1
ATOM 714 C CA . LEU A 1 88 ? -2.553 -17.738 11.431 1.00 84.44 88 LEU A CA 1
ATOM 715 C C . LEU A 1 88 ? -3.624 -18.134 12.456 1.00 84.44 88 LEU A C 1
ATOM 717 O O . LEU A 1 88 ? -4.584 -17.396 12.652 1.00 84.44 88 LEU A O 1
ATOM 721 N N . LYS A 1 89 ? -3.464 -19.287 13.114 1.00 86.44 89 LYS A N 1
ATOM 722 C CA . LYS A 1 89 ? -4.385 -19.780 14.149 1.00 86.44 89 LYS A CA 1
ATOM 723 C C . LYS A 1 89 ? -4.058 -19.242 15.543 1.00 86.44 89 LYS A C 1
ATOM 725 O O . LYS A 1 89 ? -4.795 -19.515 16.484 1.00 86.44 89 LYS A O 1
ATOM 730 N N . ASN A 1 90 ? -2.932 -18.550 15.710 1.00 89.31 90 ASN A N 1
ATOM 731 C CA . ASN A 1 90 ? -2.488 -18.081 17.013 1.00 89.31 90 ASN A CA 1
ATOM 732 C C . ASN A 1 90 ? -3.144 -16.744 17.379 1.00 89.31 90 ASN A C 1
ATOM 734 O O . ASN A 1 90 ? -3.051 -15.780 16.622 1.00 89.31 90 ASN A O 1
ATOM 738 N N . ASP A 1 91 ? -3.706 -16.648 18.584 1.00 88.81 91 ASP A N 1
ATOM 739 C CA . ASP A 1 91 ? -4.356 -15.427 19.087 1.00 88.81 91 ASP A CA 1
ATOM 740 C C . ASP A 1 91 ? -3.433 -14.196 19.089 1.00 88.81 91 ASP A C 1
ATOM 742 O O . ASP A 1 91 ? -3.891 -13.061 18.948 1.00 88.81 91 ASP A O 1
ATOM 746 N N . LEU A 1 92 ? -2.114 -14.404 19.196 1.00 88.75 92 LEU A N 1
ATOM 747 C CA . LEU A 1 92 ? -1.127 -13.326 19.138 1.00 88.75 92 LEU A CA 1
ATOM 748 C C . LEU A 1 92 ? -1.039 -12.669 17.758 1.00 88.75 92 LEU A C 1
ATOM 750 O O . LEU A 1 92 ? -0.513 -11.561 17.676 1.00 88.75 92 LEU A O 1
ATOM 754 N N . VAL A 1 93 ? -1.549 -13.290 16.687 1.00 84.62 93 VAL A N 1
ATOM 755 C CA . VAL A 1 93 ? -1.591 -12.659 15.357 1.00 84.62 93 VAL A CA 1
ATOM 756 C C . VAL A 1 93 ? -2.415 -11.384 15.407 1.00 84.62 93 VAL A C 1
ATOM 758 O O . VAL A 1 93 ? -1.970 -10.368 14.885 1.00 84.62 93 VAL A O 1
ATOM 761 N N . ALA A 1 94 ? -3.547 -11.391 16.116 1.00 82.81 94 ALA A N 1
ATOM 762 C CA . ALA A 1 94 ? -4.382 -10.205 16.263 1.00 82.81 94 ALA A CA 1
ATOM 763 C C . ALA A 1 94 ? -3.632 -9.049 16.944 1.00 82.81 94 ALA A C 1
ATOM 765 O O . ALA A 1 94 ? -3.802 -7.899 16.551 1.00 82.81 94 ALA A O 1
ATOM 766 N N . ASP A 1 95 ? -2.782 -9.343 17.934 1.00 84.12 95 ASP A N 1
ATOM 767 C CA . ASP A 1 95 ? -1.928 -8.345 18.587 1.00 84.12 95 ASP A CA 1
ATOM 768 C C . ASP A 1 95 ? -0.748 -7.914 17.695 1.00 84.12 95 ASP A C 1
ATOM 770 O O . ASP A 1 95 ? -0.371 -6.741 17.696 1.00 84.12 95 ASP A O 1
ATOM 774 N N . ALA A 1 96 ? -0.177 -8.837 16.916 1.00 81.69 96 ALA A N 1
ATOM 775 C CA . ALA A 1 96 ? 0.948 -8.593 16.015 1.00 81.69 96 ALA A CA 1
ATOM 776 C C . ALA A 1 96 ? 0.564 -7.753 14.786 1.00 81.69 96 ALA A C 1
ATOM 778 O O . ALA A 1 96 ? 1.374 -6.957 14.315 1.00 81.69 96 ALA A O 1
ATOM 779 N N . THR A 1 97 ? -0.666 -7.884 14.286 1.00 79.31 97 THR A N 1
ATOM 780 C CA . THR A 1 97 ? -1.182 -7.118 13.139 1.00 79.31 97 THR A CA 1
ATOM 781 C C . THR A 1 97 ? -1.976 -5.884 13.558 1.00 79.31 97 THR A C 1
ATOM 783 O O . THR A 1 97 ? -2.382 -5.102 12.702 1.00 79.31 97 THR A O 1
ATOM 786 N N . LYS A 1 98 ? -2.205 -5.681 14.863 1.00 78.69 98 LYS A N 1
ATOM 787 C CA . LYS A 1 98 ? -2.997 -4.557 15.370 1.00 78.69 98 LYS A CA 1
ATOM 788 C C . LYS A 1 98 ? -2.380 -3.218 14.969 1.00 78.69 98 LYS A C 1
ATOM 790 O O . LYS A 1 98 ? -1.184 -2.981 15.173 1.00 78.69 98 LYS A O 1
ATOM 795 N N . GLU A 1 99 ? -3.203 -2.322 14.437 1.00 70.62 99 GLU A N 1
ATOM 796 C CA . GLU A 1 99 ? -2.824 -0.928 14.225 1.00 70.62 99 GLU A CA 1
ATOM 797 C C . GLU A 1 99 ? -2.778 -0.180 15.564 1.00 70.62 99 GLU A C 1
ATOM 799 O O . GLU A 1 99 ? -3.646 -0.346 16.428 1.00 70.62 99 GLU A O 1
ATOM 804 N N . ILE A 1 100 ? -1.743 0.638 15.748 1.00 73.81 100 ILE A N 1
ATOM 805 C CA . ILE A 1 100 ? -1.551 1.436 16.956 1.00 73.81 100 ILE A CA 1
ATOM 806 C C . ILE A 1 100 ? -2.065 2.838 16.660 1.00 73.81 100 ILE A C 1
ATOM 808 O O . ILE A 1 100 ? -1.438 3.617 15.949 1.00 73.81 100 ILE A O 1
ATOM 812 N N . ILE A 1 101 ? -3.239 3.143 17.207 1.00 74.12 101 ILE A N 1
ATOM 813 C CA . ILE A 1 101 ? -3.904 4.433 17.023 1.00 74.12 101 ILE A CA 1
ATOM 814 C C . ILE A 1 101 ? -3.466 5.361 18.167 1.00 74.12 101 ILE A C 1
ATOM 816 O O . ILE A 1 101 ? -3.780 5.059 19.326 1.00 74.12 101 ILE A O 1
ATOM 820 N N . PRO A 1 102 ? -2.739 6.460 17.883 1.00 58.38 102 PRO A N 1
ATOM 821 C CA . PRO A 1 102 ? -2.221 7.363 18.911 1.00 58.38 102 PRO A CA 1
ATOM 822 C C . PRO A 1 102 ? -3.275 8.337 19.461 1.00 58.38 102 PRO A C 1
ATOM 824 O O . PRO A 1 102 ? -3.076 8.929 20.521 1.00 58.38 102 PRO A O 1
ATOM 827 N N . GLU A 1 103 ? -4.388 8.525 18.755 1.00 68.44 103 GLU A N 1
ATOM 828 C CA . GLU A 1 103 ? -5.428 9.485 19.119 1.00 68.44 103 GLU A CA 1
ATOM 829 C C . GLU A 1 103 ? -6.129 9.105 20.435 1.00 68.44 103 GLU A C 1
ATOM 831 O O . GLU A 1 103 ? -6.502 7.954 20.660 1.00 68.44 103 GLU A O 1
ATOM 836 N N . GLY A 1 104 ? -6.265 10.077 21.342 1.00 72.00 104 GLY A N 1
ATOM 837 C CA . GLY A 1 104 ? -6.900 9.884 22.650 1.00 72.00 104 GLY A CA 1
ATOM 838 C C . GLY A 1 104 ? -6.077 9.095 23.679 1.00 72.00 104 GLY A C 1
ATOM 839 O O . GLY A 1 104 ? -6.574 8.851 24.778 1.00 72.00 104 GLY A O 1
ATOM 840 N N . LYS A 1 105 ? -4.830 8.708 23.368 1.00 78.88 105 LYS A N 1
ATOM 841 C CA . LYS A 1 105 ? -3.967 7.923 24.265 1.00 78.88 105 LYS A CA 1
ATOM 842 C C . LYS A 1 105 ? -2.782 8.722 24.784 1.00 78.88 105 LYS A C 1
ATOM 844 O O . LYS A 1 105 ? -2.189 9.551 24.096 1.00 78.88 105 LYS A O 1
ATOM 849 N N . THR A 1 106 ? -2.380 8.424 26.014 1.00 82.38 106 THR A N 1
ATOM 850 C CA . THR A 1 106 ? -1.125 8.941 26.560 1.00 82.38 106 THR A CA 1
ATOM 851 C C . THR A 1 106 ? 0.068 8.253 25.898 1.00 82.38 106 THR A C 1
ATOM 853 O O . THR A 1 106 ? -0.013 7.104 25.458 1.00 82.38 106 THR A O 1
ATOM 856 N N . ARG A 1 107 ? 1.233 8.916 25.896 1.00 66.75 107 ARG A N 1
ATOM 857 C CA . ARG A 1 107 ? 2.489 8.307 25.417 1.00 66.75 107 ARG A CA 1
ATOM 858 C C . ARG A 1 107 ? 2.791 6.964 26.091 1.00 66.75 107 ARG A C 1
ATOM 860 O O . ARG A 1 107 ? 3.320 6.069 25.444 1.00 66.75 107 ARG A O 1
ATOM 867 N N . GLN A 1 108 ? 2.439 6.809 27.370 1.00 75.75 108 GLN A N 1
ATOM 868 C CA . GLN A 1 108 ? 2.632 5.556 28.105 1.00 75.75 108 GLN A CA 1
ATOM 869 C C . GLN A 1 108 ? 1.734 4.432 27.575 1.00 75.75 108 GLN A C 1
ATOM 871 O O . GLN A 1 108 ? 2.202 3.307 27.418 1.00 75.75 108 GLN A O 1
ATOM 876 N N . GLN A 1 109 ? 0.474 4.736 27.250 1.00 78.56 109 GLN A N 1
ATOM 877 C CA . GLN A 1 109 ? -0.459 3.774 26.657 1.00 78.56 109 GLN A CA 1
ATOM 878 C C . GLN A 1 109 ? -0.013 3.351 25.253 1.00 78.56 109 GLN A C 1
ATOM 880 O O . GLN A 1 109 ? 0.020 2.158 24.964 1.00 78.56 109 GLN A O 1
ATOM 885 N N . ILE A 1 110 ? 0.417 4.305 24.418 1.00 70.50 110 ILE A N 1
ATOM 886 C CA . ILE A 1 110 ? 0.972 4.020 23.084 1.00 70.50 110 ILE A CA 1
ATOM 887 C C . ILE A 1 110 ? 2.201 3.113 23.212 1.00 70.50 110 ILE A C 1
ATOM 889 O O . ILE A 1 110 ? 2.276 2.063 22.584 1.00 70.50 110 ILE A O 1
ATOM 893 N N . GLN A 1 111 ? 3.136 3.456 24.102 1.00 69.19 111 GLN A N 1
ATOM 894 C CA . GLN A 1 111 ? 4.342 2.660 24.317 1.00 69.19 111 GLN A CA 1
ATOM 895 C C . GLN A 1 111 ? 4.039 1.243 24.827 1.00 69.19 111 GLN A C 1
ATOM 897 O O . GLN A 1 111 ? 4.763 0.302 24.493 1.00 69.19 111 GLN A O 1
ATOM 902 N N . MET A 1 112 ? 2.991 1.078 25.638 1.00 79.19 112 MET A N 1
ATOM 903 C CA . MET A 1 112 ? 2.538 -0.227 26.118 1.00 79.19 112 MET A CA 1
ATOM 904 C C . MET A 1 112 ? 1.967 -1.080 24.979 1.00 79.19 112 MET A C 1
ATOM 906 O O . MET A 1 112 ? 2.284 -2.266 24.901 1.00 79.19 112 MET A O 1
ATOM 910 N N . GLU A 1 113 ? 1.184 -0.486 24.078 1.00 79.06 113 GLU A N 1
ATOM 911 C CA . GLU A 1 113 ? 0.659 -1.171 22.892 1.00 79.06 113 GLU A CA 1
ATOM 912 C C . GLU A 1 113 ? 1.767 -1.556 21.909 1.00 79.06 113 GLU A C 1
ATOM 914 O O . GLU A 1 113 ? 1.793 -2.705 21.466 1.00 79.06 113 GLU A O 1
ATOM 919 N N . ILE A 1 114 ? 2.732 -0.661 21.662 1.00 75.19 114 ILE A N 1
ATOM 920 C CA . ILE A 1 114 ? 3.933 -0.955 20.860 1.00 75.19 114 ILE A CA 1
ATOM 921 C C . ILE A 1 114 ? 4.659 -2.167 21.442 1.00 75.19 114 ILE A C 1
ATOM 923 O O . ILE A 1 114 ? 4.898 -3.147 20.742 1.00 75.19 114 ILE A O 1
ATOM 927 N N . ARG A 1 115 ? 4.937 -2.157 22.752 1.00 81.38 115 ARG A N 1
ATOM 928 C CA . ARG A 1 115 ? 5.615 -3.279 23.420 1.00 81.38 115 ARG A CA 1
ATOM 929 C C . ARG A 1 115 ? 4.816 -4.576 23.335 1.00 81.38 115 ARG A C 1
ATOM 931 O O . ARG A 1 115 ? 5.408 -5.643 23.191 1.00 81.38 115 ARG A O 1
ATOM 938 N N . LYS A 1 116 ? 3.484 -4.508 23.439 1.00 84.94 116 LYS A N 1
ATOM 939 C CA . LYS A 1 116 ? 2.611 -5.683 23.315 1.00 84.94 116 LYS A CA 1
ATOM 940 C C . LYS A 1 116 ? 2.686 -6.273 21.904 1.00 84.94 116 LYS A C 1
ATOM 942 O O . LYS A 1 116 ? 2.890 -7.478 21.777 1.00 84.94 116 LYS A O 1
ATOM 947 N N . LYS A 1 117 ? 2.598 -5.428 20.873 1.00 85.25 117 LYS A N 1
ATOM 948 C CA . LYS A 1 117 ? 2.735 -5.810 19.461 1.00 85.25 117 LYS A CA 1
ATOM 949 C C . LYS A 1 117 ? 4.110 -6.409 19.167 1.00 85.25 117 LYS A C 1
ATOM 951 O O . LYS A 1 117 ? 4.196 -7.504 18.623 1.00 85.25 117 LYS A O 1
ATOM 956 N N . GLU A 1 118 ? 5.186 -5.749 19.590 1.00 82.62 118 GLU A N 1
ATOM 957 C CA . GLU A 1 118 ? 6.559 -6.241 19.404 1.00 82.62 118 GLU A CA 1
ATOM 958 C C . GLU A 1 118 ? 6.785 -7.590 20.088 1.00 82.62 118 GLU A C 1
ATOM 960 O O . GLU A 1 118 ? 7.387 -8.492 19.506 1.00 82.62 118 GLU A O 1
ATOM 965 N N . ARG A 1 119 ? 6.251 -7.764 21.301 1.00 87.06 119 ARG A N 1
ATOM 966 C CA . ARG A 1 119 ? 6.320 -9.040 22.015 1.00 87.06 119 ARG A CA 1
ATOM 967 C C . ARG A 1 119 ? 5.534 -10.136 21.299 1.00 87.06 119 ARG A C 1
ATOM 969 O O . ARG A 1 119 ? 6.017 -11.265 21.248 1.00 87.06 119 ARG A O 1
ATOM 976 N N . ALA A 1 120 ? 4.355 -9.824 20.765 1.00 87.38 120 ALA A N 1
ATOM 977 C CA . ALA A 1 120 ? 3.551 -10.766 19.992 1.00 87.38 120 ALA A CA 1
ATOM 978 C C . ALA A 1 120 ? 4.296 -11.216 18.726 1.00 87.38 120 ALA A C 1
ATOM 980 O O . ALA A 1 120 ? 4.459 -12.416 18.522 1.00 87.38 120 ALA A O 1
ATOM 981 N N . ILE A 1 121 ? 4.840 -10.270 17.952 1.00 85.06 121 ILE A N 1
ATOM 982 C CA . ILE A 1 121 ? 5.644 -10.542 16.751 1.00 85.06 121 ILE A CA 1
ATOM 983 C C . ILE A 1 121 ? 6.847 -11.432 17.086 1.00 85.06 121 ILE A C 1
ATOM 985 O O . ILE A 1 121 ? 7.033 -12.464 16.451 1.00 85.06 121 ILE A O 1
ATOM 989 N N . GLU A 1 122 ? 7.632 -11.080 18.108 1.00 87.62 122 GLU A N 1
ATOM 990 C CA . GLU A 1 122 ? 8.828 -11.844 18.489 1.00 87.62 122 GLU A CA 1
ATOM 991 C C . GLU A 1 122 ? 8.478 -13.251 19.007 1.00 87.62 122 GLU A C 1
ATOM 993 O O . GLU A 1 122 ? 9.202 -14.219 18.769 1.00 87.62 122 GLU A O 1
ATOM 998 N N . THR A 1 123 ? 7.347 -13.387 19.705 1.00 89.31 123 THR A N 1
ATOM 999 C CA . THR A 1 123 ? 6.863 -14.689 20.185 1.00 89.31 123 THR A CA 1
ATOM 1000 C C . THR A 1 123 ? 6.430 -15.570 19.017 1.00 89.31 123 THR A C 1
ATOM 1002 O O . THR A 1 123 ? 6.803 -16.741 18.972 1.00 89.31 123 THR A O 1
ATOM 1005 N N . LEU A 1 124 ? 5.681 -15.017 18.059 1.00 88.69 124 LEU A N 1
ATOM 1006 C CA . LEU A 1 124 ? 5.260 -15.729 16.853 1.00 88.69 124 LEU A CA 1
ATOM 1007 C C . LEU A 1 124 ? 6.465 -16.130 15.999 1.00 88.69 124 LEU A C 1
ATOM 1009 O O . LEU A 1 124 ? 6.580 -17.298 15.633 1.00 88.69 124 LEU A O 1
ATOM 1013 N N . SER A 1 125 ? 7.396 -15.204 15.755 1.00 89.19 125 SER A N 1
ATOM 1014 C CA . SER A 1 125 ? 8.570 -15.464 14.923 1.00 89.19 125 SER A CA 1
ATOM 1015 C C . SER A 1 125 ? 9.462 -16.555 15.505 1.00 89.19 125 SER A C 1
ATOM 1017 O O . SER A 1 125 ? 9.998 -17.361 14.762 1.00 89.19 125 SER A O 1
ATOM 1019 N N . ARG A 1 126 ? 9.620 -16.613 16.835 1.00 88.19 126 ARG A N 1
ATOM 1020 C CA . ARG A 1 126 ? 10.408 -17.673 17.484 1.00 88.19 126 ARG A CA 1
ATOM 1021 C C . ARG A 1 126 ? 9.680 -19.009 17.523 1.00 88.19 126 ARG A C 1
ATOM 1023 O O . ARG A 1 126 ? 10.319 -20.043 17.395 1.00 88.19 126 ARG A O 1
ATOM 1030 N N . LYS A 1 127 ? 8.366 -18.992 17.762 1.00 89.56 127 LYS A N 1
ATOM 1031 C CA . LYS A 1 127 ? 7.573 -20.213 17.957 1.00 89.56 127 LYS A CA 1
ATOM 1032 C C . LYS A 1 127 ? 7.346 -20.977 16.655 1.00 89.56 127 LYS A C 1
ATOM 1034 O O . LYS A 1 127 ? 7.302 -22.200 16.691 1.00 89.56 127 LYS A O 1
ATOM 1039 N N . TYR A 1 128 ? 7.155 -20.260 15.553 1.00 88.19 128 TYR A N 1
ATOM 1040 C CA . TYR A 1 128 ? 6.771 -20.849 14.271 1.00 88.19 128 TYR A CA 1
ATOM 1041 C C . TYR A 1 128 ? 7.889 -20.838 13.228 1.00 88.19 128 TYR A C 1
ATOM 1043 O O . TYR A 1 128 ? 7.660 -21.286 12.108 1.00 88.19 128 TYR A O 1
ATOM 1051 N N . ALA A 1 129 ? 9.084 -20.359 13.582 1.00 88.44 129 ALA A N 1
ATOM 1052 C CA . ALA A 1 129 ? 10.248 -20.544 12.730 1.00 88.44 129 ALA A CA 1
ATOM 1053 C C . ALA A 1 129 ? 10.572 -22.035 12.591 1.00 88.44 129 ALA A C 1
ATOM 1055 O O . ALA A 1 129 ? 10.549 -22.787 13.567 1.00 88.44 129 ALA A O 1
ATOM 1056 N N . ASN A 1 130 ? 10.885 -22.441 11.370 1.00 89.50 130 ASN A N 1
ATOM 1057 C CA . ASN A 1 130 ? 11.284 -23.797 11.024 1.00 89.50 130 ASN A CA 1
ATOM 1058 C C . ASN A 1 130 ? 12.384 -23.740 9.945 1.00 89.50 130 ASN A C 1
ATOM 1060 O O . ASN A 1 130 ? 12.896 -22.663 9.639 1.00 89.50 130 ASN A O 1
ATOM 1064 N N . GLU A 1 131 ? 12.789 -24.886 9.399 1.00 86.88 131 GLU A N 1
ATOM 1065 C CA . GLU A 1 131 ? 13.861 -24.946 8.392 1.00 86.88 131 GLU A CA 1
ATOM 1066 C C . GLU A 1 131 ? 13.520 -24.201 7.085 1.00 86.88 131 GLU A C 1
ATOM 1068 O O . GLU A 1 131 ? 14.423 -23.730 6.398 1.00 86.88 131 GLU A O 1
ATOM 1073 N N . GLU A 1 132 ? 12.233 -24.036 6.767 1.00 83.81 132 GLU A N 1
ATOM 1074 C CA . GLU A 1 132 ? 11.726 -23.424 5.529 1.00 83.81 132 GLU A CA 1
ATOM 1075 C C . GLU A 1 132 ? 11.096 -22.030 5.734 1.00 83.81 132 GLU A C 1
ATOM 1077 O O . GLU A 1 132 ? 10.858 -21.306 4.763 1.00 83.81 132 GLU A O 1
ATOM 1082 N N . LEU A 1 133 ? 10.828 -21.640 6.985 1.00 85.31 133 LEU A N 1
ATOM 1083 C CA . LEU A 1 133 ? 10.220 -20.373 7.390 1.00 85.31 133 LEU A CA 1
ATOM 1084 C C . LEU A 1 133 ? 11.106 -19.680 8.423 1.00 85.31 133 LEU A C 1
ATOM 1086 O O . LEU A 1 133 ? 11.156 -20.078 9.591 1.00 85.31 133 LEU A O 1
ATOM 1090 N N . SER A 1 134 ? 11.791 -18.615 8.009 1.00 86.00 134 SER A N 1
ATOM 1091 C CA . SER A 1 134 ? 12.671 -17.885 8.915 1.00 86.00 134 SER A CA 1
ATOM 1092 C C . SER A 1 134 ? 11.875 -17.007 9.896 1.00 86.00 134 SER A C 1
ATOM 1094 O O . SER A 1 134 ? 10.745 -16.595 9.612 1.00 86.00 134 SER A O 1
ATOM 1096 N N . PRO A 1 135 ? 12.458 -16.645 11.054 1.00 82.19 135 PRO A N 1
ATOM 1097 C CA . PRO A 1 135 ? 11.848 -15.669 11.953 1.00 82.19 135 PRO A CA 1
ATOM 1098 C C . PRO A 1 135 ? 11.564 -14.323 11.273 1.00 82.19 135 PRO A C 1
ATOM 1100 O O . PRO A 1 135 ? 10.592 -13.658 11.627 1.00 82.19 135 PRO A O 1
ATOM 1103 N N . ASP A 1 136 ? 12.399 -13.922 10.312 1.00 78.31 136 ASP A N 1
ATOM 1104 C CA . ASP A 1 136 ? 12.248 -12.659 9.590 1.00 78.31 136 ASP A CA 1
ATOM 1105 C C . ASP A 1 136 ? 11.098 -12.711 8.576 1.00 78.31 136 ASP A C 1
ATOM 1107 O O . ASP A 1 136 ? 10.408 -11.710 8.408 1.00 78.31 136 ASP A O 1
ATOM 1111 N N . ASP A 1 137 ? 10.800 -13.880 8.000 1.00 77.62 137 ASP A N 1
ATOM 1112 C CA . ASP A 1 137 ? 9.632 -14.077 7.127 1.00 77.62 137 ASP A CA 1
ATOM 1113 C C . ASP A 1 137 ? 8.296 -13.888 7.869 1.00 77.62 137 ASP A C 1
ATOM 1115 O O . ASP A 1 137 ? 7.292 -13.496 7.275 1.00 77.62 137 ASP A O 1
ATOM 1119 N N . ILE A 1 138 ? 8.274 -14.163 9.179 1.00 80.25 138 ILE A N 1
ATOM 1120 C CA . ILE A 1 138 ? 7.093 -13.996 10.046 1.00 80.25 138 ILE A CA 1
ATOM 1121 C C . ILE A 1 138 ? 6.975 -12.548 10.547 1.00 80.25 138 ILE A C 1
ATOM 1123 O O . ILE A 1 138 ? 5.881 -12.065 10.857 1.00 80.25 138 ILE A O 1
ATOM 1127 N N . LYS A 1 139 ? 8.099 -11.834 10.649 1.00 77.25 139 LYS A N 1
ATOM 1128 C CA . LYS A 1 139 ? 8.129 -10.442 11.095 1.00 77.25 139 LYS A CA 1
ATOM 1129 C C . LYS A 1 139 ? 7.585 -9.545 9.988 1.00 77.25 139 LYS A C 1
ATOM 1131 O O . LYS A 1 139 ? 8.282 -9.202 9.041 1.00 77.25 139 LYS A O 1
ATOM 1136 N N . LEU A 1 140 ? 6.338 -9.102 10.148 1.00 54.88 140 LEU A N 1
ATOM 1137 C CA . LEU A 1 140 ? 5.799 -8.022 9.325 1.00 54.88 140 LEU A CA 1
ATOM 1138 C C . LEU A 1 140 ? 6.703 -6.780 9.457 1.00 54.88 140 LEU A C 1
ATOM 1140 O O . LEU A 1 140 ? 7.051 -6.402 10.586 1.00 54.88 140 LEU A O 1
ATOM 1144 N N . PRO A 1 141 ? 7.077 -6.121 8.345 1.00 47.25 141 PRO A N 1
ATOM 1145 C CA . PRO A 1 141 ? 7.754 -4.837 8.418 1.00 47.25 141 PRO A CA 1
ATOM 1146 C C . PRO A 1 141 ? 6.895 -3.856 9.237 1.00 47.25 141 PRO A C 1
ATOM 1148 O O . PRO A 1 141 ? 5.690 -3.745 9.038 1.00 47.25 141 PRO A O 1
ATOM 1151 N N . LYS A 1 142 ? 7.493 -3.182 10.225 1.00 48.44 142 LYS A N 1
ATOM 1152 C CA . LYS A 1 142 ? 6.782 -2.266 11.132 1.00 48.44 142 LYS A CA 1
ATOM 1153 C C . LYS A 1 142 ? 6.241 -1.033 10.378 1.00 48.44 142 LYS A C 1
ATOM 1155 O O . LYS A 1 142 ? 6.981 -0.095 10.121 1.00 48.44 142 LYS A O 1
ATOM 1160 N N . ASP A 1 143 ? 4.942 -0.979 10.096 1.00 50.62 143 ASP A N 1
ATOM 1161 C CA . ASP A 1 143 ? 4.333 0.104 9.293 1.00 50.62 143 ASP A CA 1
ATOM 1162 C C . ASP A 1 143 ? 4.158 1.477 9.996 1.00 50.62 143 ASP A C 1
ATOM 1164 O O . ASP A 1 143 ? 3.838 2.473 9.341 1.00 50.62 143 ASP A O 1
ATOM 1168 N N . GLU A 1 144 ? 4.408 1.600 11.308 1.00 49.66 144 GLU A N 1
ATOM 1169 C CA . GLU A 1 144 ? 4.242 2.877 12.043 1.00 49.66 144 GLU A CA 1
ATOM 1170 C C . GLU A 1 144 ? 5.188 3.995 11.567 1.00 49.66 144 GLU A C 1
ATOM 1172 O O . GLU A 1 144 ? 4.840 5.181 11.604 1.00 49.66 144 GLU A O 1
ATOM 1177 N N . SER A 1 145 ? 6.393 3.646 11.109 1.00 51.59 145 SER A N 1
ATOM 1178 C CA . SER A 1 145 ? 7.372 4.619 10.607 1.00 51.59 145 SER A CA 1
ATOM 1179 C C . SER A 1 145 ? 6.892 5.272 9.304 1.00 51.59 145 SER A C 1
ATOM 1181 O O . SER A 1 145 ? 7.114 6.464 9.077 1.00 51.59 145 SER A O 1
ATOM 1183 N N . THR A 1 146 ? 6.178 4.502 8.478 1.00 55.88 146 THR A N 1
ATOM 1184 C CA . THR A 1 146 ? 5.678 4.930 7.170 1.00 55.88 146 THR A CA 1
ATOM 1185 C C . THR A 1 146 ? 4.529 5.925 7.323 1.00 55.88 146 THR A C 1
ATOM 1187 O O . THR A 1 146 ? 4.584 6.999 6.728 1.00 55.88 146 THR A O 1
ATOM 1190 N N . LEU A 1 147 ? 3.533 5.652 8.175 1.00 58.16 147 LEU A N 1
ATOM 1191 C CA . LEU A 1 147 ? 2.414 6.581 8.421 1.00 58.16 147 LEU A CA 1
ATOM 1192 C C . LEU A 1 147 ? 2.872 7.924 9.012 1.00 58.16 147 LEU A C 1
ATOM 1194 O O . LEU A 1 147 ? 2.361 8.980 8.636 1.00 58.16 147 LEU A O 1
ATOM 1198 N N . ASN A 1 148 ? 3.879 7.904 9.890 1.00 62.78 148 ASN A N 1
ATOM 1199 C CA . ASN A 1 148 ? 4.467 9.134 10.417 1.00 62.78 148 ASN A CA 1
ATOM 1200 C C . ASN A 1 148 ? 5.169 9.947 9.325 1.00 62.78 148 ASN A C 1
ATOM 1202 O O . ASN A 1 148 ? 4.987 11.160 9.271 1.00 62.78 148 ASN A O 1
ATOM 1206 N N . LEU A 1 149 ? 5.918 9.299 8.429 1.00 66.94 149 LEU A N 1
ATOM 1207 C CA . LEU A 1 149 ? 6.490 9.974 7.265 1.00 66.94 149 LEU A CA 1
ATOM 1208 C C . LEU A 1 149 ? 5.395 10.605 6.395 1.00 66.94 149 LEU A C 1
ATOM 1210 O O . LEU A 1 149 ? 5.518 11.769 6.022 1.00 66.94 149 LEU A O 1
ATOM 1214 N N . TRP A 1 150 ? 4.315 9.872 6.112 1.00 67.00 150 TRP A N 1
ATOM 1215 C CA . TRP A 1 150 ? 3.188 10.385 5.328 1.00 67.00 150 TRP A CA 1
ATOM 1216 C C . TRP A 1 150 ? 2.550 11.620 5.955 1.00 67.00 150 TRP A C 1
ATOM 1218 O O . TRP A 1 150 ? 2.303 12.593 5.246 1.00 67.00 150 TRP A O 1
ATOM 1228 N N . ARG A 1 151 ? 2.340 11.620 7.276 1.00 68.81 151 ARG A N 1
ATOM 1229 C CA . ARG A 1 151 ? 1.823 12.793 7.991 1.00 68.81 151 ARG A CA 1
ATOM 1230 C C . ARG A 1 151 ? 2.731 14.007 7.806 1.00 68.81 151 ARG A C 1
ATOM 1232 O O . ARG A 1 151 ? 2.241 15.086 7.495 1.00 68.81 151 ARG A O 1
ATOM 1239 N N . GLU A 1 152 ? 4.040 13.846 7.989 1.00 74.75 152 GLU A N 1
ATOM 1240 C CA . GLU A 1 152 ? 4.985 14.965 7.861 1.00 74.75 152 GLU A CA 1
ATOM 1241 C C . GLU A 1 152 ? 5.053 15.472 6.407 1.00 74.75 152 GLU A C 1
ATOM 1243 O O . GLU A 1 152 ? 5.104 16.677 6.189 1.00 74.75 152 GLU A O 1
ATOM 1248 N N . ILE A 1 153 ? 4.961 14.587 5.406 1.00 71.25 153 ILE A N 1
ATOM 1249 C CA . ILE A 1 153 ? 4.880 14.987 3.989 1.00 71.25 153 ILE A CA 1
ATOM 1250 C C . ILE A 1 153 ? 3.584 15.755 3.700 1.00 71.25 153 ILE A C 1
ATOM 1252 O O . ILE A 1 153 ? 3.619 16.772 3.015 1.00 71.25 153 ILE A O 1
ATOM 1256 N N . ALA A 1 154 ? 2.445 15.293 4.224 1.00 70.44 154 ALA A N 1
ATOM 1257 C CA . ALA A 1 154 ? 1.160 15.964 4.042 1.00 70.44 154 ALA A CA 1
ATOM 1258 C C . ALA A 1 154 ? 1.139 17.356 4.695 1.00 70.44 154 ALA A C 1
ATOM 1260 O O . ALA A 1 154 ? 0.640 18.306 4.095 1.00 70.44 154 ALA A O 1
ATOM 1261 N N . HIS A 1 155 ? 1.726 17.498 5.888 1.00 77.19 155 HIS A N 1
ATOM 1262 C CA . HIS A 1 155 ? 1.875 18.791 6.565 1.00 77.19 155 HIS A CA 1
ATOM 1263 C C . HIS A 1 155 ? 2.706 19.786 5.746 1.00 77.19 155 HIS A C 1
ATOM 1265 O O . HIS A 1 155 ? 2.388 20.971 5.704 1.00 77.19 155 HIS A O 1
ATOM 1271 N N . GLU A 1 156 ? 3.746 19.302 5.072 1.00 79.88 156 GLU A N 1
ATOM 1272 C CA . GLU A 1 156 ? 4.646 20.120 4.256 1.00 79.88 156 GLU A CA 1
ATOM 1273 C C . GLU A 1 156 ? 4.195 20.206 2.784 1.00 79.88 156 GLU A C 1
ATOM 1275 O O . GLU A 1 156 ? 4.921 20.743 1.948 1.00 79.88 156 GLU A O 1
ATOM 1280 N N . MET A 1 157 ? 3.002 19.702 2.431 1.00 79.88 157 MET A N 1
ATOM 1281 C CA . MET A 1 157 ? 2.582 19.550 1.032 1.00 79.88 157 MET A CA 1
ATOM 1282 C C . MET A 1 157 ? 2.565 20.880 0.274 1.00 79.88 157 MET A C 1
ATOM 1284 O O . MET A 1 157 ? 3.056 20.943 -0.847 1.00 79.88 157 MET A O 1
ATOM 1288 N N . PHE A 1 158 ? 2.070 21.960 0.885 1.00 80.38 158 PHE A N 1
ATOM 1289 C CA . PHE A 1 158 ? 2.072 23.290 0.260 1.00 80.38 158 PHE A CA 1
ATOM 1290 C C . PHE A 1 158 ? 3.489 23.807 -0.017 1.00 80.38 158 PHE A C 1
ATOM 1292 O O . PHE A 1 158 ? 3.744 24.393 -1.067 1.00 80.38 158 PHE A O 1
ATOM 1299 N N . TYR A 1 159 ? 4.420 23.556 0.905 1.00 84.25 159 TYR A N 1
ATOM 1300 C CA . TYR A 1 159 ? 5.819 23.933 0.738 1.00 84.25 159 TYR A CA 1
ATOM 1301 C C . TYR A 1 159 ? 6.484 23.110 -0.373 1.00 84.25 159 TYR A C 1
ATOM 1303 O O . TYR A 1 159 ? 7.126 23.670 -1.260 1.00 84.25 159 TYR A O 1
ATOM 1311 N N . LEU A 1 160 ? 6.259 21.793 -0.387 1.00 81.25 160 LEU A N 1
ATOM 1312 C CA . LEU A 1 160 ? 6.722 20.903 -1.454 1.00 81.25 160 LEU A CA 1
ATOM 1313 C C . LEU A 1 160 ? 6.133 21.283 -2.818 1.00 81.25 160 LEU A C 1
ATOM 1315 O O . LEU A 1 160 ? 6.824 21.162 -3.828 1.00 81.25 160 LEU A O 1
ATOM 1319 N N . TRP A 1 161 ? 4.892 21.774 -2.849 1.00 81.12 161 TRP A N 1
ATOM 1320 C CA . TRP A 1 161 ? 4.228 22.233 -4.066 1.00 81.12 161 TRP A CA 1
ATOM 1321 C C . TRP A 1 161 ? 4.932 23.448 -4.671 1.00 81.12 161 TRP A C 1
ATOM 1323 O O . TRP A 1 161 ? 5.339 23.412 -5.828 1.00 81.12 161 TRP A O 1
ATOM 1333 N N . MET A 1 162 ? 5.198 24.465 -3.849 1.00 83.38 162 MET A N 1
ATOM 1334 C CA . MET A 1 162 ? 5.934 25.660 -4.266 1.00 83.38 162 MET A CA 1
ATOM 1335 C C . MET A 1 162 ? 7.348 25.328 -4.769 1.00 83.38 162 MET A C 1
ATOM 1337 O O . MET A 1 162 ? 7.788 25.858 -5.787 1.00 83.38 162 MET A O 1
ATOM 1341 N N . LEU A 1 163 ? 8.066 24.438 -4.076 1.00 86.50 163 LEU A N 1
ATOM 1342 C CA . LEU A 1 163 ? 9.396 23.998 -4.515 1.00 86.50 163 LEU A CA 1
ATOM 1343 C C . LEU A 1 163 ? 9.345 23.237 -5.841 1.00 86.50 163 LEU A C 1
ATOM 1345 O O . LEU A 1 163 ? 10.254 23.352 -6.659 1.00 86.50 163 LEU A O 1
ATOM 1349 N N . SER A 1 164 ? 8.284 22.466 -6.057 1.00 83.88 164 SER A N 1
ATOM 1350 C CA . SER A 1 164 ? 8.115 21.713 -7.293 1.00 83.88 164 SER A CA 1
ATOM 1351 C C . SER A 1 164 ? 7.854 22.618 -8.481 1.00 83.88 164 SER A C 1
ATOM 1353 O O . SER A 1 164 ? 8.400 22.344 -9.542 1.00 83.88 164 SER A O 1
ATOM 1355 N N . ASP A 1 165 ? 7.085 23.694 -8.311 1.00 84.69 165 ASP A N 1
ATOM 1356 C CA . ASP A 1 165 ? 6.914 24.703 -9.359 1.00 84.69 165 ASP A CA 1
ATOM 1357 C C . ASP A 1 165 ? 8.260 25.335 -9.732 1.00 84.69 165 ASP A C 1
ATOM 1359 O O . ASP A 1 165 ? 8.583 25.434 -10.914 1.00 84.69 165 ASP A O 1
ATOM 1363 N N . GLY A 1 166 ? 9.090 25.673 -8.738 1.00 82.19 166 GLY A N 1
ATOM 1364 C CA . GLY A 1 166 ? 10.455 26.151 -8.977 1.00 82.19 166 GLY A CA 1
ATOM 1365 C C . GLY A 1 166 ? 11.304 25.134 -9.743 1.00 82.19 166 GLY A C 1
ATOM 1366 O O . GLY A 1 166 ? 11.874 25.451 -10.783 1.00 82.19 166 GLY A O 1
ATOM 1367 N N . ASP A 1 167 ? 11.330 23.877 -9.293 1.00 86.75 167 ASP A N 1
ATOM 1368 C CA . ASP A 1 167 ? 12.094 22.829 -9.972 1.00 86.75 167 ASP A CA 1
ATOM 1369 C C . ASP A 1 167 ? 11.579 22.545 -11.401 1.00 86.75 167 ASP A C 1
ATOM 1371 O O . ASP A 1 167 ? 12.384 22.233 -12.280 1.00 86.75 167 ASP A O 1
ATOM 1375 N N . LEU A 1 168 ? 10.270 22.667 -11.651 1.00 83.12 168 LEU A N 1
ATOM 1376 C CA . LEU A 1 168 ? 9.661 22.487 -12.974 1.00 83.12 168 LEU A CA 1
ATOM 1377 C C . LEU A 1 168 ? 10.031 23.611 -13.949 1.00 83.12 168 LEU A C 1
ATOM 1379 O O . LEU A 1 168 ? 10.153 23.338 -15.145 1.00 83.12 168 LEU A O 1
ATOM 1383 N N . LEU A 1 169 ? 10.181 24.844 -13.457 1.00 85.56 169 LEU A N 1
ATOM 1384 C CA . LEU A 1 169 ? 10.471 26.029 -14.267 1.00 85.56 169 LEU A CA 1
ATOM 1385 C 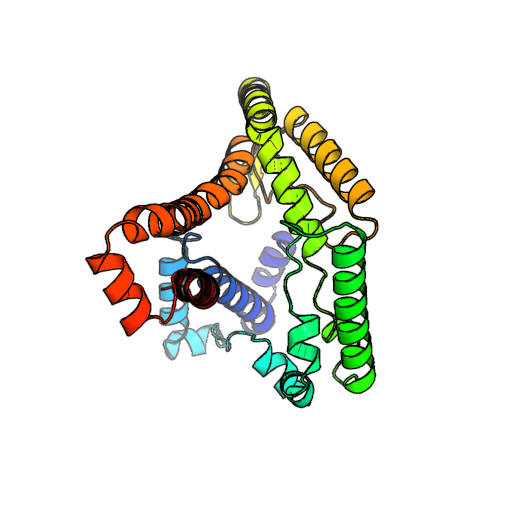C . LEU A 1 169 ? 11.972 26.242 -14.502 1.00 85.56 169 LEU A C 1
ATOM 1387 O O . LEU A 1 169 ? 12.354 26.673 -15.588 1.00 85.56 169 LEU A O 1
ATOM 1391 N N . ASP A 1 170 ? 12.813 25.910 -13.521 1.00 82.62 170 ASP A N 1
ATOM 1392 C CA . ASP A 1 170 ? 14.240 26.258 -13.536 1.00 82.62 170 ASP A CA 1
ATOM 1393 C C . ASP A 1 170 ? 15.150 25.174 -14.140 1.00 82.62 170 ASP A C 1
ATOM 1395 O O . ASP A 1 170 ? 16.330 25.426 -14.388 1.00 82.62 170 ASP A O 1
ATOM 1399 N N . ASN A 1 171 ? 14.647 23.953 -14.361 1.00 83.00 171 ASN A N 1
ATOM 1400 C CA . ASN A 1 171 ? 15.470 22.822 -14.804 1.00 83.00 171 ASN A CA 1
ATOM 1401 C C . ASN A 1 171 ? 15.105 22.330 -16.209 1.00 83.00 171 ASN A C 1
ATOM 1403 O O . ASN A 1 171 ? 13.937 22.213 -16.569 1.00 83.00 171 ASN A O 1
ATOM 1407 N N . ASP A 1 172 ? 16.109 21.906 -16.975 1.00 85.81 172 ASP A N 1
ATOM 1408 C CA . ASP A 1 172 ? 15.891 21.299 -18.288 1.00 85.81 172 ASP A CA 1
ATOM 1409 C C . ASP A 1 172 ? 15.466 19.828 -18.201 1.00 85.81 172 ASP A C 1
ATOM 1411 O O . ASP A 1 172 ? 15.917 19.053 -17.347 1.00 85.81 172 ASP A O 1
ATOM 1415 N N . TYR A 1 173 ? 14.651 19.409 -19.170 1.00 85.06 173 TYR A N 1
ATOM 1416 C CA . TYR A 1 173 ? 14.329 18.002 -19.377 1.00 85.06 173 TYR A CA 1
ATOM 1417 C C . TYR A 1 173 ? 15.452 17.281 -20.120 1.00 85.06 173 TYR A C 1
ATOM 1419 O O . TYR A 1 173 ? 15.994 17.763 -21.114 1.00 85.06 173 TYR A O 1
ATOM 1427 N N . ARG A 1 174 ? 15.728 16.051 -19.698 1.00 82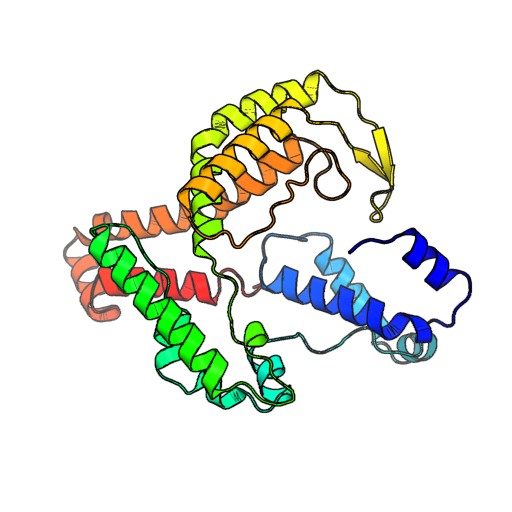.50 174 ARG A N 1
ATOM 1428 C CA . ARG A 1 174 ? 16.576 15.099 -20.409 1.00 82.50 174 ARG A CA 1
ATOM 1429 C C . ARG A 1 174 ? 15.731 13.922 -20.853 1.00 82.50 174 ARG A C 1
ATOM 1431 O O . ARG A 1 174 ? 15.005 13.330 -20.056 1.00 82.50 174 ARG A O 1
ATOM 1438 N N . LEU A 1 175 ? 15.837 13.570 -22.127 1.00 83.00 175 LEU A N 1
ATOM 1439 C CA . LEU A 1 175 ? 15.228 12.349 -22.627 1.00 83.00 175 LEU A CA 1
ATOM 1440 C C . LEU A 1 175 ? 16.094 11.167 -22.189 1.00 83.00 175 LEU A C 1
ATOM 1442 O O . LEU A 1 175 ? 17.286 11.121 -22.496 1.00 83.00 175 LEU A O 1
ATOM 1446 N N . ARG A 1 176 ? 15.514 10.233 -21.439 1.00 69.81 176 ARG A N 1
ATOM 1447 C CA . ARG A 1 176 ? 16.225 9.062 -20.928 1.00 69.81 176 ARG A CA 1
ATOM 1448 C C . ARG A 1 176 ? 15.330 7.841 -21.041 1.00 69.81 176 ARG A C 1
ATOM 1450 O O . ARG A 1 176 ? 14.141 7.911 -20.749 1.00 69.81 176 ARG A O 1
ATOM 1457 N N . ASP A 1 177 ? 15.914 6.727 -21.457 1.00 65.12 177 ASP A N 1
ATOM 1458 C CA . ASP A 1 177 ? 15.238 5.439 -21.387 1.00 65.12 177 ASP A CA 1
ATOM 1459 C C . ASP A 1 177 ? 15.176 4.997 -19.920 1.00 65.12 177 ASP A C 1
ATOM 1461 O O . ASP A 1 177 ? 16.207 4.860 -19.252 1.00 65.12 177 ASP A O 1
ATOM 1465 N N . THR A 1 178 ? 13.963 4.854 -19.394 1.00 52.62 178 THR A N 1
ATOM 1466 C CA . THR A 1 178 ? 13.706 4.445 -18.003 1.00 52.62 178 THR A CA 1
ATOM 1467 C C . THR A 1 178 ? 13.574 2.934 -17.848 1.00 52.62 178 THR A C 1
ATOM 1469 O O . THR A 1 178 ? 13.287 2.439 -16.757 1.00 52.62 178 THR A O 1
ATOM 1472 N N . GLY A 1 179 ? 13.746 2.189 -18.938 1.00 46.66 179 GLY A N 1
ATOM 1473 C CA . GLY A 1 179 ? 13.350 0.796 -19.017 1.00 46.66 179 GLY A CA 1
ATOM 1474 C C . GLY A 1 179 ? 11.832 0.598 -19.104 1.00 46.66 179 GLY A C 1
ATOM 1475 O O . GLY A 1 179 ? 11.318 -0.479 -18.817 1.00 46.66 179 GLY A O 1
ATOM 1476 N N . GLN A 1 180 ? 11.101 1.654 -19.461 1.00 47.94 180 GLN A N 1
ATOM 1477 C CA . GLN A 1 180 ? 9.683 1.643 -19.839 1.00 47.94 180 GLN A CA 1
ATOM 1478 C C . GLN A 1 180 ? 9.472 2.522 -21.092 1.00 47.94 180 GLN A C 1
ATOM 1480 O O . GLN A 1 180 ? 8.395 3.080 -21.307 1.00 47.94 180 GLN A O 1
ATOM 1485 N N . GLY A 1 181 ? 10.530 2.689 -21.898 1.00 54.03 181 GLY A N 1
ATOM 1486 C CA . GLY A 1 181 ? 10.594 3.609 -23.031 1.00 54.03 181 GLY A CA 1
ATOM 1487 C C . GLY A 1 181 ? 11.279 4.941 -22.707 1.00 54.03 181 GLY A C 1
ATOM 1488 O O . GLY A 1 181 ? 11.658 5.227 -21.569 1.00 54.03 181 GLY A O 1
ATOM 1489 N N . LEU A 1 182 ? 11.440 5.775 -23.739 1.00 61.78 182 LEU A N 1
ATOM 1490 C CA . LEU A 1 182 ? 12.024 7.111 -23.618 1.00 61.78 182 LEU A CA 1
ATOM 1491 C C . LEU A 1 182 ? 11.059 8.045 -22.889 1.00 61.78 182 LEU A C 1
ATOM 1493 O O . LEU A 1 182 ? 9.987 8.372 -23.397 1.00 61.78 182 LEU A O 1
ATOM 1497 N N . GLN A 1 183 ? 11.467 8.507 -21.712 1.00 61.44 183 GLN A N 1
ATOM 1498 C CA . GLN A 1 183 ? 10.704 9.439 -20.893 1.00 61.44 183 GLN A CA 1
ATOM 1499 C C . GLN A 1 183 ? 11.487 10.732 -20.691 1.00 61.44 183 GLN A C 1
ATOM 1501 O O . GLN A 1 183 ? 12.721 10.759 -20.694 1.00 61.44 183 GLN A O 1
ATOM 1506 N N . ARG A 1 184 ? 10.752 11.832 -20.514 1.00 77.31 184 ARG A N 1
ATOM 1507 C CA . ARG A 1 184 ? 11.336 13.121 -20.142 1.00 77.31 184 ARG A CA 1
ATOM 1508 C C . ARG A 1 184 ? 11.559 13.132 -18.637 1.00 77.31 184 ARG A C 1
ATOM 1510 O O . ARG A 1 184 ? 10.597 13.127 -17.874 1.00 77.31 184 ARG A O 1
ATOM 1517 N N . ILE A 1 185 ? 12.820 13.152 -18.234 1.00 78.00 185 ILE A N 1
ATOM 1518 C CA . ILE A 1 185 ? 13.230 13.242 -16.835 1.00 78.00 185 ILE A CA 1
ATOM 1519 C C . ILE A 1 185 ? 13.747 14.648 -16.571 1.00 78.00 185 ILE A C 1
ATOM 1521 O O . ILE A 1 185 ? 14.505 15.190 -17.371 1.00 78.00 185 ILE A O 1
ATOM 1525 N N . GLN A 1 186 ? 13.367 15.225 -15.443 1.00 84.94 186 GLN A N 1
ATOM 1526 C CA . GLN A 1 186 ? 13.801 16.539 -15.005 1.00 84.94 186 GLN A CA 1
ATOM 1527 C C . GLN A 1 186 ? 14.395 16.434 -13.607 1.00 84.94 186 GLN A C 1
ATOM 1529 O O . GLN A 1 186 ? 13.815 15.809 -12.719 1.00 84.94 186 GLN A O 1
ATOM 1534 N N . SER A 1 187 ? 15.555 17.055 -13.412 1.00 86.00 187 SER A N 1
ATOM 1535 C CA . SER A 1 187 ? 16.157 17.164 -12.084 1.00 86.00 187 SER A CA 1
ATOM 1536 C C . SER A 1 187 ? 15.243 17.977 -11.173 1.00 86.00 187 SER A C 1
ATOM 1538 O O . SER A 1 187 ? 14.720 19.001 -11.599 1.00 86.00 187 SER A O 1
ATOM 1540 N N . CYS A 1 188 ? 15.066 17.544 -9.927 1.00 87.44 188 CYS A N 1
ATOM 1541 C CA . CYS A 1 188 ? 14.306 18.308 -8.939 1.00 87.44 188 CYS A CA 1
ATOM 1542 C C . CYS A 1 188 ? 15.092 18.454 -7.617 1.00 87.44 188 CYS A C 1
ATOM 1544 O O . CYS A 1 188 ? 14.824 17.791 -6.608 1.00 87.44 188 CYS A O 1
ATOM 1546 N N . PRO A 1 189 ? 16.164 19.268 -7.634 1.00 90.06 189 PRO A N 1
ATOM 1547 C CA . PRO A 1 189 ? 17.115 19.354 -6.534 1.00 90.06 189 PRO A CA 1
ATOM 1548 C C . PRO A 1 189 ? 16.558 20.059 -5.294 1.00 90.06 189 PRO A C 1
ATOM 1550 O O . PRO A 1 189 ? 17.076 19.824 -4.197 1.00 90.06 189 PRO A O 1
ATOM 1553 N N . THR A 1 190 ? 15.572 20.954 -5.421 1.00 90.88 190 THR A N 1
ATOM 1554 C CA . THR A 1 190 ? 15.009 21.664 -4.261 1.00 90.88 190 THR A CA 1
ATOM 1555 C C . THR A 1 190 ? 13.993 20.789 -3.532 1.00 90.88 190 THR A C 1
ATOM 1557 O O . THR A 1 190 ? 14.118 20.601 -2.318 1.00 90.88 190 THR A O 1
ATOM 1560 N N . VAL A 1 191 ? 13.084 20.144 -4.269 1.00 87.31 191 VAL A N 1
ATOM 1561 C CA . VAL A 1 191 ? 12.107 19.190 -3.724 1.00 87.31 191 VAL A CA 1
ATOM 1562 C C . VAL A 1 191 ? 12.812 17.986 -3.105 1.00 87.31 191 VAL A C 1
ATOM 1564 O O . VAL A 1 191 ? 12.464 17.568 -2.000 1.00 87.31 191 VAL A O 1
ATOM 1567 N N . SER A 1 192 ? 13.857 17.463 -3.758 1.00 87.56 192 SER A N 1
ATOM 1568 C CA . SER A 1 192 ? 14.630 16.326 -3.241 1.00 87.56 192 SER A CA 1
ATOM 1569 C C . SER A 1 192 ? 15.257 16.640 -1.878 1.00 87.56 192 SER A C 1
ATOM 1571 O O . SER A 1 192 ? 15.083 15.884 -0.919 1.00 87.56 192 SER A O 1
ATOM 1573 N N . ARG A 1 193 ? 15.905 17.806 -1.735 1.00 90.38 193 ARG A N 1
ATOM 1574 C CA . ARG A 1 193 ? 16.489 18.249 -0.455 1.00 90.38 193 ARG A CA 1
ATOM 1575 C C . ARG A 1 193 ? 15.439 18.421 0.643 1.00 90.38 193 ARG A C 1
ATOM 1577 O O . ARG A 1 193 ? 15.671 17.999 1.781 1.00 90.38 193 ARG A O 1
ATOM 1584 N N . ALA A 1 194 ? 14.291 19.015 0.318 1.00 89.12 194 ALA A N 1
ATOM 1585 C CA . ALA A 1 194 ? 13.197 19.176 1.273 1.00 89.12 194 ALA A CA 1
ATOM 1586 C C . ALA A 1 194 ? 12.670 17.814 1.748 1.00 89.12 194 ALA A C 1
ATOM 1588 O O . ALA A 1 194 ? 12.537 17.584 2.951 1.00 89.12 194 ALA A O 1
ATOM 1589 N N . MET A 1 195 ? 12.486 16.870 0.826 1.00 85.31 195 MET A N 1
ATOM 1590 C CA . MET A 1 195 ? 12.033 15.520 1.150 1.00 85.31 195 MET A CA 1
ATOM 1591 C C . MET A 1 195 ? 13.033 14.729 1.985 1.00 85.31 195 MET A C 1
ATOM 1593 O O . MET A 1 195 ? 12.631 14.083 2.952 1.00 85.31 195 MET A O 1
ATOM 1597 N N . HIS A 1 196 ? 14.331 14.818 1.689 1.00 86.50 196 HIS A N 1
ATOM 1598 C CA . HIS A 1 196 ? 15.365 14.211 2.530 1.00 86.50 196 HIS A CA 1
ATOM 1599 C C . HIS A 1 196 ? 15.357 14.788 3.951 1.00 86.50 196 HIS A C 1
ATOM 1601 O O . HIS A 1 196 ? 15.530 14.048 4.918 1.00 86.50 196 HIS A O 1
ATOM 1607 N N . THR A 1 197 ? 15.085 16.087 4.096 1.00 89.38 197 THR A N 1
ATOM 1608 C CA . THR A 1 197 ? 14.946 16.731 5.410 1.00 89.38 197 THR A CA 1
ATOM 1609 C C . THR A 1 197 ? 13.731 16.203 6.178 1.00 89.38 197 THR A C 1
ATOM 1611 O O . THR A 1 197 ? 13.841 15.905 7.368 1.00 89.38 197 THR A O 1
ATOM 1614 N N . ILE A 1 198 ? 12.579 16.057 5.514 1.00 83.25 198 ILE A N 1
ATOM 1615 C CA . ILE A 1 198 ? 11.352 15.503 6.110 1.00 83.25 198 ILE A CA 1
ATOM 1616 C C . ILE A 1 198 ? 11.572 14.047 6.530 1.00 83.25 198 ILE A C 1
ATOM 1618 O O . ILE A 1 198 ? 11.275 13.684 7.669 1.00 83.25 198 ILE A O 1
ATOM 1622 N N . LEU A 1 199 ? 12.162 13.237 5.647 1.00 81.00 199 LEU A N 1
ATOM 1623 C CA . LEU A 1 199 ? 12.502 11.844 5.922 1.00 81.00 199 LEU A CA 1
ATOM 1624 C C . LEU A 1 199 ? 13.413 11.723 7.143 1.00 81.00 199 LEU A C 1
ATOM 1626 O O . LEU A 1 199 ? 13.125 10.948 8.049 1.00 81.00 199 LEU A O 1
ATOM 1630 N N . HIS A 1 200 ? 14.469 12.530 7.206 1.00 83.56 200 HIS A N 1
ATOM 1631 C CA . HIS A 1 200 ? 15.402 12.510 8.325 1.00 83.56 200 HIS A CA 1
ATOM 1632 C C . HIS A 1 200 ? 14.730 12.913 9.649 1.00 83.56 200 HIS A C 1
ATOM 1634 O O . HIS A 1 200 ? 14.937 12.264 10.675 1.00 83.56 200 HIS A O 1
ATOM 1640 N N . LYS A 1 201 ? 13.865 13.938 9.643 1.00 82.88 201 LYS A N 1
ATOM 1641 C CA . LYS A 1 201 ? 13.063 14.312 10.823 1.00 82.88 201 LYS A CA 1
ATOM 1642 C C . LYS A 1 201 ? 12.131 13.176 11.259 1.00 82.88 201 LYS A C 1
ATOM 1644 O O . LYS A 1 201 ? 12.021 12.908 12.455 1.00 82.88 201 LYS A O 1
ATOM 1649 N N . ALA A 1 202 ? 11.476 12.504 10.312 1.00 74.75 202 ALA A N 1
ATOM 1650 C CA . ALA A 1 202 ? 10.605 11.366 10.595 1.00 74.75 202 ALA A CA 1
ATOM 1651 C C . ALA A 1 202 ? 11.397 10.180 11.174 1.00 74.75 202 ALA A C 1
ATOM 1653 O O . ALA A 1 202 ? 10.982 9.597 12.173 1.00 74.75 202 ALA A O 1
ATOM 1654 N N . GLN A 1 203 ? 12.574 9.885 10.617 1.00 75.38 203 GLN A N 1
ATOM 1655 C CA . GLN A 1 203 ? 13.494 8.855 11.106 1.00 75.38 203 GLN A CA 1
ATOM 1656 C C . GLN A 1 203 ? 13.954 9.122 12.541 1.00 75.38 203 GLN A C 1
ATOM 1658 O O . GLN A 1 203 ? 13.891 8.225 13.380 1.00 75.38 203 GLN A O 1
ATOM 1663 N N . GLN A 1 204 ? 14.347 10.361 12.853 1.00 79.56 204 GLN A N 1
ATOM 1664 C CA . GLN A 1 204 ? 14.744 10.745 14.211 1.00 79.56 204 GLN A CA 1
ATOM 1665 C C . GLN A 1 204 ? 13.603 10.596 15.224 1.00 79.56 204 GLN A C 1
ATOM 1667 O O . GLN A 1 204 ? 13.834 10.163 16.351 1.00 79.56 204 GLN A O 1
ATOM 1672 N N . LYS A 1 205 ? 12.368 10.932 14.831 1.00 70.69 205 LYS A N 1
ATOM 1673 C CA . LYS A 1 205 ? 11.185 10.791 15.693 1.00 70.69 205 LYS A CA 1
ATOM 1674 C C . LYS A 1 205 ? 10.760 9.330 15.885 1.00 70.69 205 LYS A C 1
ATOM 1676 O O . LYS A 1 205 ? 10.193 9.012 16.926 1.00 70.69 205 LYS A O 1
ATOM 1681 N N . ALA A 1 206 ? 11.003 8.464 14.901 1.00 66.19 206 ALA A N 1
ATOM 1682 C CA . ALA A 1 206 ? 10.508 7.088 14.900 1.00 66.19 206 ALA A CA 1
ATOM 1683 C C . ALA A 1 206 ? 11.283 6.148 15.842 1.00 66.19 206 ALA A C 1
ATOM 1685 O O . ALA A 1 206 ? 10.752 5.105 16.212 1.00 66.19 206 ALA A O 1
ATOM 1686 N N . GLY A 1 207 ? 12.520 6.486 16.235 1.00 63.28 207 GLY A N 1
ATOM 1687 C CA . GLY A 1 207 ? 13.397 5.649 17.072 1.00 63.28 207 GLY A CA 1
ATOM 1688 C C . GLY A 1 207 ? 13.910 4.380 16.371 1.00 63.28 207 GLY A C 1
ATOM 1689 O O . GLY A 1 207 ? 15.096 4.074 16.440 1.00 63.28 207 GLY A O 1
ATOM 1690 N N . TYR A 1 208 ? 13.038 3.679 15.645 1.00 56.59 208 TYR A N 1
ATOM 1691 C CA . TYR A 1 208 ? 13.321 2.559 14.755 1.00 56.59 208 TYR A CA 1
ATOM 1692 C C . TYR A 1 208 ? 12.594 2.785 13.418 1.00 56.59 208 TYR A C 1
ATOM 1694 O O . TYR A 1 208 ? 11.396 3.072 13.394 1.00 56.59 208 TYR A O 1
ATOM 1702 N N . TRP A 1 209 ? 13.324 2.697 12.303 1.00 55.34 209 TRP A N 1
ATOM 1703 C CA . TRP A 1 209 ? 12.822 3.038 10.969 1.00 55.34 209 TRP A CA 1
ATOM 1704 C C . TRP A 1 209 ? 12.592 1.793 10.116 1.00 55.34 209 TRP A C 1
ATOM 1706 O O . TRP A 1 209 ? 13.534 1.051 9.842 1.00 55.34 209 TRP A O 1
ATOM 1716 N N . VAL A 1 210 ? 11.359 1.610 9.643 1.00 49.00 210 VAL A N 1
ATOM 1717 C CA . VAL A 1 210 ? 11.017 0.601 8.635 1.00 49.00 210 VAL A CA 1
ATOM 1718 C C . VAL A 1 210 ? 10.285 1.279 7.480 1.00 49.00 210 VAL A C 1
ATOM 1720 O O . VAL A 1 210 ? 9.147 1.721 7.606 1.00 49.00 210 VAL A O 1
ATOM 1723 N N . GLY A 1 211 ? 10.987 1.410 6.356 1.00 53.25 211 GLY A N 1
ATOM 1724 C CA . GLY A 1 211 ? 10.526 2.078 5.140 1.00 53.25 211 GLY A CA 1
ATOM 1725 C C . GLY A 1 211 ? 11.697 2.349 4.193 1.00 53.25 211 GLY A C 1
ATOM 1726 O O . GLY A 1 211 ? 12.859 2.285 4.603 1.00 53.25 211 GLY A O 1
ATOM 1727 N N . SER A 1 212 ? 11.422 2.660 2.922 1.00 51.84 212 SER A N 1
ATOM 1728 C CA . SER A 1 212 ? 12.484 3.033 1.976 1.00 51.84 212 SER A CA 1
ATOM 1729 C C . SER A 1 212 ? 13.207 4.290 2.465 1.00 51.84 212 SER A C 1
ATOM 1731 O O . SER A 1 212 ? 12.604 5.356 2.571 1.00 51.84 212 SER A O 1
ATOM 1733 N N . SER A 1 213 ? 14.510 4.173 2.725 1.00 60.22 213 SER A N 1
ATOM 1734 C CA . SER A 1 213 ? 15.392 5.319 3.002 1.00 60.22 213 SER A CA 1
ATOM 1735 C C . SER A 1 213 ? 15.771 6.090 1.733 1.00 60.22 213 SER A C 1
ATOM 1737 O O . SER A 1 213 ? 16.470 7.100 1.802 1.00 60.22 213 SER A O 1
ATOM 1739 N N . VAL A 1 214 ? 15.343 5.596 0.569 1.00 60.16 214 VAL A N 1
ATOM 1740 C CA . VAL A 1 214 ? 15.627 6.178 -0.740 1.00 60.16 214 VAL A CA 1
ATOM 1741 C C . VAL A 1 214 ? 14.410 6.964 -1.209 1.00 60.16 214 VAL A C 1
ATOM 1743 O O . VAL A 1 214 ? 13.302 6.424 -1.289 1.00 60.16 214 VAL A O 1
ATOM 1746 N N . ILE A 1 215 ? 14.635 8.236 -1.538 1.00 68.25 215 ILE A N 1
ATOM 1747 C CA . ILE A 1 215 ? 13.650 9.111 -2.170 1.00 68.25 215 ILE A CA 1
ATOM 1748 C C . ILE A 1 215 ? 13.938 9.118 -3.666 1.00 68.25 215 ILE A C 1
ATOM 1750 O O . ILE A 1 215 ? 14.993 9.566 -4.106 1.00 68.25 215 ILE A O 1
ATOM 1754 N N . HIS A 1 216 ? 12.989 8.601 -4.437 1.00 69.38 216 HIS A N 1
ATOM 1755 C CA . HIS A 1 216 ? 13.037 8.639 -5.892 1.00 69.38 216 HIS A CA 1
ATOM 1756 C C . HIS A 1 216 ? 12.463 9.961 -6.388 1.00 69.38 216 HIS A C 1
ATOM 1758 O O . HIS A 1 216 ? 11.292 10.255 -6.129 1.00 69.38 216 HIS A O 1
ATOM 1764 N N . LEU A 1 217 ? 13.291 10.759 -7.062 1.00 77.94 217 LEU A N 1
ATOM 1765 C CA . LEU A 1 217 ? 12.915 12.067 -7.585 1.00 77.94 217 LEU A CA 1
ATOM 1766 C C . LEU A 1 217 ? 13.856 12.500 -8.715 1.00 77.94 217 LEU A C 1
ATOM 1768 O O . LEU A 1 217 ? 15.074 12.482 -8.542 1.00 77.94 217 LEU A O 1
ATOM 1772 N N . GLY A 1 218 ? 13.299 12.896 -9.858 1.00 68.88 218 GLY A N 1
ATOM 1773 C CA . GLY A 1 218 ? 14.082 13.213 -11.054 1.00 68.88 218 GLY A CA 1
ATOM 1774 C C . GLY A 1 218 ? 14.874 12.012 -11.580 1.00 68.88 218 GLY A C 1
ATOM 1775 O O . GLY A 1 218 ? 15.979 12.167 -12.102 1.00 68.88 218 GLY A O 1
ATOM 1776 N N . ASP A 1 219 ? 14.331 10.806 -11.406 1.00 71.81 219 ASP A N 1
ATOM 1777 C CA . ASP A 1 219 ? 14.965 9.543 -11.772 1.00 71.81 219 ASP A CA 1
ATOM 1778 C C . ASP A 1 219 ? 14.024 8.635 -12.581 1.00 71.81 219 ASP A C 1
ATOM 1780 O O . ASP A 1 219 ? 12.960 9.043 -13.044 1.00 71.81 219 ASP A O 1
ATOM 1784 N N . ILE A 1 220 ? 14.445 7.388 -12.800 1.00 60.69 220 ILE A N 1
ATOM 1785 C CA . ILE A 1 220 ? 13.691 6.413 -13.596 1.00 60.69 220 ILE A CA 1
ATOM 1786 C C . ILE A 1 220 ? 12.350 6.002 -12.968 1.00 60.69 220 ILE A C 1
ATOM 1788 O O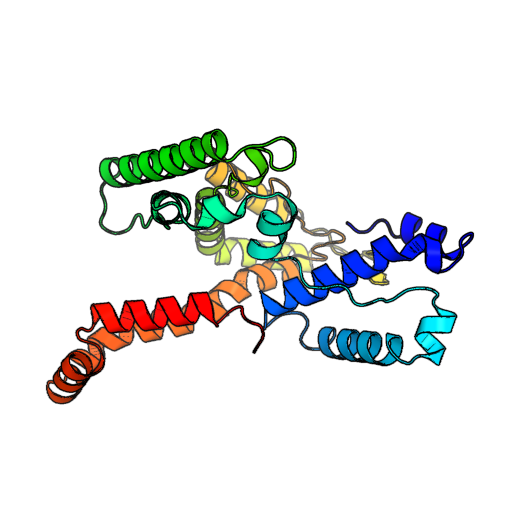 . ILE A 1 220 ? 11.489 5.493 -13.679 1.00 60.69 220 ILE A O 1
ATOM 1792 N N . ASN A 1 221 ? 12.175 6.202 -11.659 1.00 61.06 221 ASN A N 1
ATOM 1793 C CA . ASN A 1 221 ? 10.974 5.813 -10.925 1.00 61.06 221 ASN A CA 1
ATOM 1794 C C . ASN A 1 221 ? 10.015 6.997 -10.754 1.00 61.06 221 ASN A C 1
ATOM 1796 O O . ASN A 1 221 ? 8.800 6.810 -10.778 1.00 61.06 221 ASN A O 1
ATOM 1800 N N . VAL A 1 222 ? 10.550 8.208 -10.571 1.00 70.75 222 VAL A N 1
ATOM 1801 C CA . VAL A 1 222 ? 9.774 9.449 -10.457 1.00 70.75 222 VAL A CA 1
ATOM 1802 C C . VAL A 1 222 ? 10.432 10.512 -11.342 1.00 70.75 222 VAL A C 1
ATOM 1804 O O . VAL A 1 222 ? 11.423 11.115 -10.935 1.00 70.75 222 VAL A O 1
ATOM 1807 N N . PRO A 1 223 ? 9.912 10.758 -12.556 1.00 74.81 223 PRO A N 1
ATOM 1808 C CA . PRO A 1 223 ? 10.661 11.471 -13.591 1.00 74.81 223 PRO A CA 1
ATOM 1809 C C . PRO A 1 223 ? 10.760 12.983 -13.378 1.00 74.81 223 PRO A C 1
ATOM 1811 O O . PRO A 1 223 ? 11.656 13.602 -13.937 1.00 74.81 223 PRO A O 1
ATOM 1814 N N . ASN A 1 224 ? 9.864 13.601 -12.609 1.00 79.94 224 ASN A N 1
ATOM 1815 C CA . ASN A 1 224 ? 9.889 15.038 -12.325 1.00 79.94 224 ASN A CA 1
ATOM 1816 C C . ASN A 1 224 ? 9.101 15.364 -11.043 1.00 79.94 224 ASN A C 1
ATOM 1818 O O . ASN A 1 224 ? 8.403 14.504 -10.493 1.00 79.94 224 ASN A O 1
ATOM 1822 N N . ALA A 1 225 ? 9.191 16.616 -10.588 1.00 81.50 225 ALA A N 1
ATOM 1823 C CA . ALA A 1 225 ? 8.542 17.082 -9.365 1.00 81.50 225 ALA A CA 1
ATOM 1824 C C . ALA A 1 225 ? 7.003 17.038 -9.436 1.00 81.50 225 ALA A C 1
ATOM 1826 O O . ALA A 1 225 ? 6.340 16.782 -8.433 1.00 81.50 225 ALA A O 1
ATOM 1827 N N . PHE A 1 226 ? 6.419 17.194 -10.627 1.00 77.38 226 PHE A N 1
ATOM 1828 C CA . PHE A 1 226 ? 4.969 17.100 -10.814 1.00 77.38 226 PHE A CA 1
ATOM 1829 C C . PHE A 1 226 ? 4.443 15.680 -10.552 1.00 77.38 226 PHE A C 1
ATOM 1831 O O . PHE A 1 226 ? 3.497 15.495 -9.787 1.00 77.38 226 PHE A O 1
ATOM 1838 N N . MET A 1 227 ? 5.092 14.659 -11.124 1.00 71.75 227 MET A N 1
ATOM 1839 C CA . MET A 1 227 ? 4.758 13.249 -10.875 1.00 71.75 227 MET A CA 1
ATOM 1840 C C . MET A 1 227 ? 4.972 12.863 -9.410 1.00 71.75 227 MET A C 1
ATOM 1842 O O . MET A 1 227 ? 4.234 12.038 -8.868 1.00 71.75 227 MET A O 1
ATOM 1846 N N . PHE A 1 228 ? 5.966 13.472 -8.760 1.00 74.81 228 PHE A N 1
ATOM 1847 C CA . PHE A 1 228 ? 6.161 13.330 -7.326 1.00 74.81 228 PHE A CA 1
ATOM 1848 C C . PHE A 1 228 ? 4.954 13.866 -6.547 1.00 74.81 228 PHE A C 1
ATOM 1850 O O . PHE A 1 228 ? 4.337 13.101 -5.816 1.00 74.81 228 PHE A O 1
ATOM 1857 N N . ILE A 1 229 ? 4.561 15.128 -6.734 1.00 72.31 229 ILE A N 1
ATOM 1858 C CA . ILE A 1 229 ? 3.400 15.709 -6.040 1.00 72.31 229 ILE A CA 1
ATOM 1859 C C . ILE A 1 229 ? 2.138 14.880 -6.266 1.00 72.31 229 ILE A C 1
ATOM 1861 O O . ILE A 1 229 ? 1.418 14.578 -5.312 1.00 72.31 229 ILE A O 1
ATOM 1865 N N . ASP A 1 230 ? 1.843 14.526 -7.521 1.00 70.31 230 ASP A N 1
ATOM 1866 C CA . ASP A 1 230 ? 0.593 13.838 -7.842 1.00 70.31 230 ASP A CA 1
ATOM 1867 C C . ASP A 1 230 ? 0.501 12.490 -7.114 1.00 70.31 230 ASP A C 1
ATOM 1869 O O . ASP A 1 230 ? -0.539 12.174 -6.535 1.00 70.31 230 ASP A O 1
ATOM 1873 N N . LYS A 1 231 ? 1.619 11.757 -7.014 1.00 70.56 231 LYS A N 1
ATOM 1874 C CA . LYS A 1 231 ? 1.705 10.509 -6.244 1.00 70.56 231 LYS A CA 1
ATOM 1875 C C . LYS A 1 231 ? 1.260 10.685 -4.789 1.00 70.56 231 LYS A C 1
ATOM 1877 O O . LYS A 1 231 ? 0.543 9.831 -4.273 1.00 70.56 231 LYS A O 1
ATOM 1882 N N . TYR A 1 232 ? 1.686 11.755 -4.118 1.00 68.69 232 TYR A N 1
ATOM 1883 C CA . TYR A 1 232 ? 1.352 11.980 -2.706 1.00 68.69 232 TYR A CA 1
ATOM 1884 C C . TYR A 1 232 ? -0.044 12.599 -2.525 1.00 68.69 232 TYR A C 1
ATOM 1886 O O . TYR A 1 232 ? -0.726 12.290 -1.549 1.00 68.69 232 TYR A O 1
ATOM 1894 N N . ASN A 1 233 ? -0.526 13.377 -3.497 1.00 67.75 233 ASN A N 1
ATOM 1895 C CA . ASN A 1 233 ? -1.888 13.920 -3.499 1.00 67.75 233 ASN A CA 1
ATOM 1896 C C . ASN A 1 233 ? -2.977 12.857 -3.718 1.00 67.75 233 ASN A C 1
ATOM 1898 O O . ASN A 1 233 ? -4.104 13.023 -3.248 1.00 67.75 233 ASN A O 1
ATOM 1902 N N . GLN A 1 234 ? -2.669 11.754 -4.408 1.00 64.56 234 GLN A N 1
ATOM 1903 C CA . GLN A 1 234 ? -3.624 10.658 -4.622 1.00 64.56 234 GLN A CA 1
ATOM 1904 C C . GLN A 1 234 ? -4.142 10.053 -3.308 1.00 64.56 234 GLN A C 1
ATOM 1906 O O . GLN A 1 234 ? -5.315 9.698 -3.229 1.00 64.56 234 GLN A O 1
ATOM 1911 N N . VAL A 1 235 ? -3.318 10.008 -2.258 1.00 64.81 235 VAL A N 1
ATOM 1912 C CA . VAL A 1 235 ? -3.713 9.451 -0.953 1.00 64.81 235 VAL A CA 1
ATOM 1913 C C . VAL A 1 235 ? -4.855 10.256 -0.330 1.00 64.81 235 VAL A C 1
ATOM 1915 O O . VAL A 1 235 ? -5.859 9.682 0.086 1.00 64.81 235 VAL A O 1
ATOM 1918 N N . ALA A 1 236 ? -4.760 11.589 -0.341 1.00 65.19 236 ALA A N 1
ATOM 1919 C CA . ALA A 1 236 ? -5.827 12.454 0.163 1.00 65.19 236 ALA A CA 1
ATOM 1920 C C . ALA A 1 236 ? -7.128 12.284 -0.638 1.00 65.19 236 ALA A C 1
ATOM 1922 O O . ALA A 1 236 ? -8.213 12.276 -0.064 1.00 65.19 236 ALA A O 1
ATOM 1923 N N . ARG A 1 237 ? -7.038 12.082 -1.961 1.00 66.81 237 ARG A N 1
ATOM 1924 C CA . ARG A 1 237 ? -8.218 11.830 -2.807 1.00 66.81 237 ARG A CA 1
ATOM 1925 C C . ARG A 1 237 ? -8.934 10.523 -2.454 1.00 66.81 237 ARG A C 1
ATOM 1927 O O . ARG A 1 237 ? -10.153 10.474 -2.569 1.00 66.81 237 ARG A O 1
ATOM 1934 N N . ILE A 1 238 ? -8.196 9.495 -2.036 1.00 69.12 238 ILE A N 1
ATOM 1935 C CA . ILE A 1 238 ? -8.760 8.199 -1.627 1.00 69.12 238 ILE A CA 1
ATOM 1936 C C . ILE A 1 238 ? -9.372 8.295 -0.224 1.00 69.12 238 ILE A C 1
ATOM 1938 O O . ILE A 1 238 ? -10.476 7.808 0.002 1.00 69.12 238 ILE A O 1
ATOM 1942 N N . LEU A 1 239 ? -8.671 8.935 0.717 1.00 70.50 239 LEU A N 1
ATOM 1943 C CA . LEU A 1 239 ? -9.069 8.938 2.127 1.00 70.50 239 LEU A CA 1
ATOM 1944 C C . LEU A 1 239 ? -10.138 9.987 2.462 1.00 70.50 239 LEU A C 1
ATOM 1946 O O . LEU A 1 239 ? -11.003 9.715 3.292 1.00 70.50 239 LEU A O 1
ATOM 1950 N N . ASN A 1 240 ? -10.130 11.158 1.814 1.00 77.38 240 ASN A N 1
ATOM 1951 C CA . ASN A 1 240 ? -11.053 12.250 2.151 1.00 77.38 240 ASN A CA 1
ATOM 1952 C C . ASN A 1 240 ? -12.539 11.853 2.080 1.00 77.38 240 ASN A C 1
ATOM 1954 O O . ASN A 1 240 ? -13.261 12.184 3.017 1.00 77.38 240 ASN A O 1
ATOM 1958 N N . PRO A 1 241 ? -13.035 11.140 1.048 1.00 84.31 241 PRO A N 1
ATOM 1959 C CA . PRO A 1 241 ? -14.436 10.718 1.006 1.00 84.31 241 PRO A CA 1
ATOM 1960 C C . PRO A 1 241 ? -14.835 9.832 2.192 1.00 84.31 241 PRO A C 1
ATOM 1962 O O . PRO A 1 241 ? -15.936 9.974 2.723 1.00 84.31 241 PRO A O 1
ATOM 1965 N N . ILE A 1 242 ? -13.933 8.954 2.640 1.00 84.81 242 ILE A N 1
ATOM 1966 C CA . ILE A 1 242 ? -14.167 8.079 3.793 1.00 84.81 242 ILE A CA 1
ATOM 1967 C C . ILE A 1 242 ? -14.177 8.894 5.082 1.00 84.81 242 ILE A C 1
ATOM 1969 O O . ILE A 1 242 ? -15.114 8.765 5.863 1.00 84.81 242 ILE A O 1
ATOM 1973 N N . VAL A 1 243 ? -13.198 9.782 5.277 1.00 83.88 243 VAL A N 1
ATOM 1974 C CA . VAL A 1 243 ? -13.143 10.673 6.449 1.00 83.88 243 VAL A CA 1
ATOM 1975 C C . VAL A 1 243 ? -14.415 11.515 6.546 1.00 83.88 243 VAL A C 1
ATOM 1977 O O . VAL A 1 243 ? -15.084 11.491 7.576 1.00 83.88 243 VAL A O 1
ATOM 1980 N N . LEU A 1 244 ? -14.818 12.161 5.450 1.00 88.00 244 LEU A N 1
ATOM 1981 C CA . LEU A 1 244 ? -16.041 12.964 5.392 1.00 88.00 244 LEU A CA 1
ATOM 1982 C C . LEU A 1 244 ? -17.294 12.134 5.687 1.00 88.00 244 LEU A C 1
ATOM 1984 O O . LEU A 1 244 ? -18.188 12.596 6.394 1.00 88.00 244 LEU A O 1
ATOM 1988 N N . THR A 1 245 ? -17.360 10.905 5.170 1.00 90.31 245 THR A N 1
ATOM 1989 C CA . THR A 1 245 ? -18.466 9.984 5.458 1.00 90.31 245 THR A CA 1
ATOM 1990 C C . THR A 1 245 ? -18.523 9.675 6.949 1.00 90.31 245 THR A C 1
ATOM 1992 O O . THR A 1 245 ? -19.578 9.807 7.564 1.00 90.31 245 THR A O 1
ATOM 1995 N N . LEU A 1 246 ? -17.389 9.323 7.557 1.00 89.25 246 LEU A N 1
ATOM 1996 C CA . LEU A 1 246 ? -17.319 8.997 8.978 1.00 89.25 246 LEU A CA 1
ATOM 1997 C C . LEU A 1 246 ? -17.696 10.188 9.857 1.00 89.25 246 LEU A C 1
ATOM 1999 O O . LEU A 1 246 ? -18.442 9.998 10.817 1.00 89.25 246 LEU A O 1
ATOM 2003 N N . GLU A 1 247 ? -17.231 11.394 9.534 1.00 88.44 247 GLU A N 1
ATOM 2004 C CA . GLU A 1 247 ? -17.590 12.630 10.237 1.00 88.44 247 GLU A CA 1
ATOM 2005 C C . GLU A 1 247 ? -19.091 12.921 10.132 1.00 88.44 247 GLU A C 1
ATOM 2007 O O . GLU A 1 247 ? -19.742 13.206 11.137 1.00 88.44 247 GLU A O 1
ATOM 2012 N N . LYS A 1 248 ? -19.675 12.777 8.936 1.00 92.19 248 LYS A N 1
ATOM 2013 C CA . LYS A 1 248 ? -21.093 13.081 8.704 1.00 92.19 248 LYS A CA 1
ATOM 2014 C C . LYS A 1 248 ? -22.061 12.107 9.357 1.00 92.19 248 LYS A C 1
ATOM 2016 O O . LYS A 1 248 ? -23.199 12.498 9.612 1.00 92.19 248 LYS A O 1
ATOM 2021 N N . ILE A 1 249 ? -21.627 10.890 9.682 1.00 91.50 249 ILE A N 1
ATOM 2022 C CA . ILE A 1 249 ? -22.457 9.928 10.420 1.00 91.50 249 ILE A CA 1
ATOM 2023 C C . ILE A 1 249 ? -22.900 10.499 11.776 1.00 91.50 249 ILE A C 1
ATOM 2025 O O . ILE A 1 249 ? -24.055 10.318 12.153 1.00 91.50 249 ILE A O 1
ATOM 2029 N N . ASP A 1 250 ? -22.032 11.227 12.485 1.00 87.69 250 ASP A N 1
ATOM 2030 C CA . ASP A 1 250 ? -22.402 11.828 13.777 1.00 87.69 250 ASP A CA 1
ATOM 2031 C C . ASP A 1 250 ? -23.438 12.947 13.608 1.00 87.69 250 ASP A C 1
ATOM 2033 O O . ASP A 1 250 ? -24.292 13.141 14.471 1.00 87.69 250 ASP A O 1
ATOM 2037 N N . ASP A 1 251 ? -23.385 13.677 12.491 1.00 89.31 251 ASP A N 1
ATOM 2038 C CA . ASP A 1 251 ? -24.339 14.743 12.189 1.00 89.31 251 ASP A CA 1
ATOM 2039 C C . ASP A 1 251 ? -25.729 14.191 11.860 1.00 89.31 251 ASP A C 1
ATOM 2041 O O . ASP A 1 251 ? -26.721 14.688 12.389 1.00 89.31 251 ASP A O 1
ATOM 2045 N N . ILE A 1 252 ? -25.816 13.157 11.017 1.00 90.25 252 ILE A N 1
ATOM 2046 C CA . ILE A 1 252 ? -27.104 12.549 10.637 1.00 90.25 252 ILE A CA 1
ATOM 2047 C C . ILE A 1 252 ? -27.711 11.726 11.776 1.00 90.25 252 ILE A C 1
ATOM 2049 O O . ILE A 1 252 ? -28.929 11.641 11.888 1.00 90.25 252 ILE A O 1
ATOM 2053 N N . ALA A 1 253 ? -26.882 11.171 12.664 1.00 88.12 253 ALA A N 1
ATOM 2054 C CA . ALA A 1 253 ? -27.337 10.434 13.838 1.00 88.12 253 ALA A CA 1
ATOM 2055 C C . ALA A 1 253 ? -27.921 11.338 14.943 1.00 88.12 253 ALA A C 1
ATOM 2057 O O . ALA A 1 253 ? -28.303 10.818 15.992 1.00 88.12 253 ALA A O 1
ATOM 2058 N N . LYS A 1 254 ? -27.981 12.665 14.736 1.00 90.00 254 LYS A N 1
ATOM 2059 C CA . LYS A 1 254 ? -28.733 13.606 15.588 1.00 90.00 254 LYS A CA 1
ATOM 2060 C C . LYS A 1 254 ? -30.242 13.517 15.356 1.00 90.00 254 LYS A C 1
ATOM 2062 O O . LYS A 1 254 ? -31.002 13.872 16.250 1.00 90.00 254 LYS A O 1
ATOM 2067 N N . ASP A 1 255 ? -30.668 13.068 14.177 1.00 93.81 255 ASP A N 1
ATOM 2068 C CA . ASP A 1 255 ? -32.073 12.780 13.902 1.00 93.81 255 ASP A CA 1
ATOM 2069 C C . ASP A 1 255 ? -32.489 11.490 14.622 1.00 93.81 255 ASP A C 1
ATOM 2071 O O . ASP A 1 255 ? -31.844 10.450 14.467 1.00 93.81 255 ASP A O 1
ATOM 2075 N N . GLU A 1 256 ? -33.559 11.545 15.419 1.00 90.69 256 GLU A N 1
ATOM 2076 C CA . GLU A 1 256 ? -33.986 10.413 16.252 1.00 90.69 256 GLU A CA 1
ATOM 2077 C C . GLU A 1 256 ? -34.384 9.180 15.428 1.00 90.69 256 GLU A C 1
ATOM 2079 O O . GLU A 1 256 ? -34.131 8.049 15.854 1.00 90.69 256 GLU A O 1
ATOM 2084 N N . GLY A 1 257 ? -34.959 9.376 14.237 1.00 90.56 257 GLY A N 1
ATOM 2085 C CA . GLY A 1 257 ? -35.360 8.290 13.346 1.00 90.56 257 GLY A CA 1
ATOM 2086 C C . GLY A 1 257 ? -34.152 7.577 12.743 1.00 90.56 257 GLY A C 1
ATOM 2087 O O . GLY A 1 257 ? -34.063 6.347 12.787 1.00 90.56 257 GLY A O 1
ATOM 2088 N N . ILE A 1 258 ? -33.178 8.343 12.246 1.00 88.69 258 ILE A N 1
ATOM 2089 C CA . ILE A 1 258 ? -31.922 7.797 11.708 1.00 88.69 258 ILE A CA 1
ATOM 2090 C C . ILE A 1 258 ? -31.100 7.143 12.822 1.00 88.69 258 ILE A C 1
ATOM 2092 O O . ILE A 1 258 ? -30.547 6.060 12.627 1.00 88.69 258 ILE A O 1
ATOM 2096 N N . HIS A 1 259 ? -31.052 7.745 14.011 1.00 91.69 259 HIS A N 1
ATOM 2097 C CA . HIS A 1 259 ? -30.364 7.165 15.161 1.00 91.69 259 HIS A CA 1
ATOM 2098 C C . HIS A 1 259 ? -30.964 5.813 15.563 1.00 91.69 259 HIS A C 1
ATOM 2100 O O . HIS A 1 259 ? -30.230 4.852 15.813 1.00 91.69 259 HIS A O 1
ATOM 2106 N N . ALA A 1 260 ? -32.298 5.717 15.591 1.00 91.25 260 ALA A N 1
ATOM 2107 C CA . ALA A 1 260 ? -32.999 4.470 15.870 1.00 91.25 260 ALA A CA 1
ATOM 2108 C C . ALA A 1 260 ? -32.697 3.401 14.810 1.00 91.25 260 ALA A C 1
ATOM 2110 O O . ALA A 1 260 ? -32.385 2.270 15.182 1.00 91.25 260 ALA A O 1
ATOM 2111 N N . TYR A 1 261 ? -32.699 3.765 13.523 1.00 92.62 261 TYR A N 1
ATOM 2112 C CA . TYR A 1 261 ? -32.323 2.867 12.428 1.00 92.62 261 TYR A CA 1
ATOM 2113 C C . TYR A 1 261 ? -30.876 2.369 12.547 1.00 92.62 261 TYR A C 1
ATOM 2115 O O . TYR A 1 261 ? -30.625 1.169 12.426 1.00 92.62 261 TYR A O 1
ATOM 2123 N N . ILE A 1 262 ? -29.922 3.265 12.834 1.00 90.88 262 ILE A N 1
ATOM 2124 C CA . ILE A 1 262 ? -28.508 2.901 13.002 1.00 90.88 262 ILE A CA 1
ATOM 2125 C C . ILE A 1 262 ? -28.336 1.934 14.175 1.00 90.88 262 ILE A C 1
ATOM 2127 O O . ILE A 1 262 ? -27.598 0.954 14.071 1.00 90.88 262 ILE A O 1
ATOM 2131 N N . ARG A 1 263 ? -29.020 2.195 15.292 1.00 91.69 263 ARG A N 1
ATOM 2132 C CA . ARG A 1 263 ? -28.986 1.327 16.470 1.00 91.69 263 ARG A CA 1
ATOM 2133 C C . ARG A 1 263 ? -29.585 -0.049 16.180 1.00 91.69 263 ARG A C 1
ATOM 2135 O O . ARG A 1 263 ? -29.010 -1.039 16.611 1.00 91.69 263 ARG A O 1
ATOM 2142 N N . ASP A 1 264 ? -30.703 -0.115 15.463 1.00 92.81 264 ASP A N 1
ATOM 2143 C CA . ASP A 1 264 ? -31.390 -1.377 15.166 1.00 92.81 264 ASP A CA 1
ATOM 2144 C C . ASP A 1 264 ? -30.623 -2.229 14.141 1.00 92.81 264 ASP A C 1
ATOM 2146 O O . ASP A 1 264 ? -30.407 -3.419 14.346 1.00 92.81 264 ASP A O 1
ATOM 2150 N N . SER A 1 265 ? -30.114 -1.601 13.076 1.00 91.31 265 SER A N 1
ATOM 2151 C CA . SER A 1 265 ? -29.437 -2.305 11.975 1.00 91.31 265 SER A CA 1
ATOM 2152 C C . SER A 1 265 ? -27.957 -2.593 12.244 1.00 91.31 265 SER A C 1
ATOM 2154 O O . SER A 1 265 ? -27.434 -3.615 11.806 1.00 91.31 265 SER A O 1
ATOM 2156 N N . PHE A 1 266 ? -27.258 -1.696 12.949 1.00 89.56 266 PHE A N 1
ATOM 2157 C CA . PHE A 1 266 ? -25.795 -1.749 13.121 1.00 89.56 266 PHE A CA 1
ATOM 2158 C C . PHE A 1 266 ? -25.354 -1.728 14.596 1.00 89.56 266 PHE A C 1
ATOM 2160 O O . PHE A 1 266 ? -24.159 -1.735 14.906 1.00 89.56 266 PHE A O 1
ATOM 2167 N N . GLY A 1 267 ? -26.296 -1.692 15.541 1.00 91.06 267 GLY A N 1
ATOM 2168 C CA . GLY A 1 267 ? -26.051 -1.687 16.986 1.00 91.06 267 GLY A CA 1
ATOM 2169 C C . GLY A 1 267 ? -25.671 -0.316 17.551 1.00 91.06 267 GLY A C 1
ATOM 2170 O O . GLY A 1 267 ? -26.212 0.112 18.568 1.00 91.06 267 GLY A O 1
ATOM 2171 N N . SER A 1 268 ? -24.734 0.397 16.921 1.00 91.69 268 SER A N 1
ATOM 2172 C CA . SER A 1 268 ? -24.333 1.748 17.337 1.00 91.69 268 SER A CA 1
ATOM 2173 C C . SER A 1 268 ? -23.650 2.526 16.214 1.00 91.69 268 SER A C 1
ATOM 2175 O O . SER A 1 268 ? -23.102 1.940 15.280 1.00 91.69 268 SER A O 1
ATOM 2177 N N . VAL A 1 269 ? -23.586 3.852 16.361 1.00 90.50 269 VAL A N 1
ATOM 2178 C CA . VAL A 1 269 ? -22.809 4.742 15.477 1.00 90.50 269 VAL A CA 1
ATOM 2179 C C . VAL A 1 269 ? -21.337 4.315 15.394 1.00 90.50 269 VAL A C 1
ATOM 2181 O O . VAL A 1 269 ? -20.747 4.277 14.316 1.00 90.50 269 VAL A O 1
ATOM 2184 N N . MET A 1 270 ? -20.748 3.921 16.526 1.00 89.31 270 MET A N 1
ATOM 2185 C CA . MET A 1 270 ? -19.365 3.442 16.578 1.00 89.31 270 MET A CA 1
ATOM 2186 C C . MET A 1 270 ? -19.179 2.131 15.801 1.00 89.31 270 MET A C 1
ATOM 2188 O O . MET A 1 270 ? -18.175 1.960 15.112 1.00 89.31 270 MET A O 1
ATOM 2192 N N . ASN A 1 271 ? -20.137 1.205 15.889 1.00 89.62 271 ASN A N 1
ATOM 2193 C CA . ASN A 1 271 ? -20.087 -0.039 15.121 1.00 89.62 271 ASN A CA 1
ATOM 2194 C C . ASN A 1 271 ? -20.249 0.214 13.622 1.00 89.62 271 ASN A C 1
ATOM 2196 O O . ASN A 1 271 ? -19.486 -0.354 12.849 1.00 89.62 271 ASN A O 1
ATOM 2200 N N . LEU A 1 272 ? -21.150 1.112 13.216 1.00 89.62 272 LEU A N 1
ATOM 2201 C CA . LEU A 1 272 ? -21.302 1.506 11.814 1.00 89.62 272 LEU A CA 1
ATOM 2202 C C . LEU A 1 272 ? -19.996 2.084 11.242 1.00 89.62 272 LEU A C 1
ATOM 2204 O O . LEU A 1 272 ? -19.552 1.667 10.175 1.00 89.62 272 LEU A O 1
ATOM 2208 N N . ARG A 1 273 ? -19.322 2.977 11.982 1.00 90.06 273 ARG A N 1
ATOM 2209 C CA . ARG A 1 273 ? -17.999 3.505 11.596 1.00 90.06 273 ARG A CA 1
ATOM 2210 C C . ARG A 1 273 ? -16.961 2.399 11.425 1.00 90.06 273 ARG A C 1
ATOM 2212 O O . ARG A 1 273 ? -16.236 2.381 10.434 1.00 90.06 273 ARG A O 1
ATOM 2219 N N . LYS A 1 274 ? -16.904 1.464 12.378 1.00 88.25 274 LYS A N 1
ATOM 2220 C CA . LYS A 1 274 ? -16.000 0.308 12.306 1.00 88.25 274 LYS A CA 1
ATOM 2221 C C . LYS A 1 274 ? -16.311 -0.588 11.116 1.00 88.25 274 LYS A C 1
ATOM 2223 O O . LYS A 1 274 ? -15.371 -1.067 10.501 1.00 88.25 274 LYS A O 1
ATOM 2228 N N . MET A 1 275 ? -17.583 -0.805 10.787 1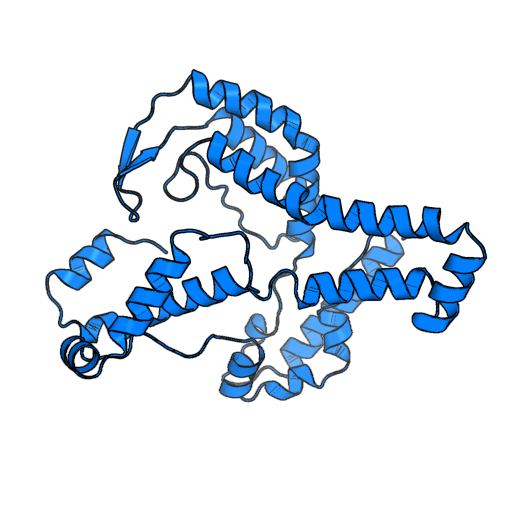.00 89.00 275 MET A N 1
ATOM 2229 C CA . MET A 1 275 ? -17.982 -1.592 9.620 1.00 89.00 275 MET A CA 1
ATOM 2230 C C . MET A 1 275 ? -17.534 -0.924 8.322 1.00 89.00 275 MET A C 1
ATOM 2232 O O . MET A 1 275 ? -16.862 -1.573 7.534 1.00 89.00 275 MET A O 1
ATOM 2236 N N . ILE A 1 276 ? -17.789 0.378 8.150 1.00 88.12 276 ILE A N 1
ATOM 2237 C CA . ILE A 1 276 ? -17.344 1.136 6.968 1.00 88.12 276 ILE A CA 1
ATOM 2238 C C . ILE A 1 276 ? -15.822 1.081 6.819 1.00 88.12 276 ILE A C 1
ATOM 2240 O O . ILE A 1 276 ? -15.319 0.823 5.731 1.00 88.12 276 ILE A O 1
ATOM 2244 N N . LEU A 1 277 ? -15.079 1.295 7.908 1.00 83.06 277 LEU A N 1
ATOM 2245 C CA . LEU A 1 277 ? -13.621 1.185 7.891 1.00 83.06 277 LEU A CA 1
ATOM 2246 C C . LEU A 1 277 ? -13.160 -0.246 7.593 1.00 83.06 277 LEU A C 1
ATOM 2248 O O . LEU A 1 277 ? -12.222 -0.435 6.828 1.00 83.06 277 LEU A O 1
ATOM 2252 N N . CYS A 1 278 ? -13.812 -1.254 8.173 1.00 82.25 278 CYS A N 1
ATOM 2253 C CA . CYS A 1 278 ? -13.478 -2.656 7.942 1.00 82.25 278 CYS A CA 1
ATOM 2254 C C . CYS A 1 278 ? -13.709 -3.049 6.481 1.00 82.25 278 CYS A C 1
ATOM 2256 O O . CYS A 1 278 ? -12.837 -3.677 5.887 1.00 82.25 278 CYS A O 1
ATOM 2258 N N . ASP A 1 279 ? -14.822 -2.625 5.888 1.00 80.81 279 ASP A N 1
ATOM 2259 C CA . ASP A 1 279 ? -15.128 -2.857 4.479 1.00 80.81 279 ASP A CA 1
ATOM 2260 C C . ASP A 1 279 ? -14.189 -2.066 3.569 1.00 80.81 279 ASP A C 1
ATOM 2262 O O . ASP A 1 279 ? -13.677 -2.624 2.606 1.00 80.81 279 ASP A O 1
ATOM 2266 N N . PHE A 1 280 ? -13.862 -0.815 3.905 1.00 76.75 280 PHE A N 1
ATOM 2267 C CA . PHE A 1 280 ? -12.846 -0.049 3.183 1.00 76.75 280 PHE A CA 1
ATOM 2268 C C . PHE A 1 280 ? -11.495 -0.778 3.189 1.00 76.75 280 PHE A C 1
ATOM 2270 O O . PHE A 1 280 ? -10.917 -1.011 2.137 1.00 76.75 280 PHE A O 1
ATOM 2277 N N . PHE A 1 281 ? -11.001 -1.232 4.340 1.00 71.75 281 PHE A N 1
ATOM 2278 C CA . PHE A 1 281 ? -9.722 -1.948 4.388 1.00 71.75 281 PHE A CA 1
ATOM 2279 C C . PHE A 1 281 ? -9.769 -3.359 3.783 1.00 71.75 281 PHE A C 1
ATOM 2281 O O . PHE A 1 281 ? -8.724 -3.871 3.386 1.00 71.75 281 PHE A O 1
ATOM 2288 N N . ARG A 1 282 ? -10.946 -3.991 3.695 1.00 68.62 282 ARG A N 1
ATOM 2289 C CA . ARG A 1 282 ? -11.124 -5.297 3.038 1.00 68.62 282 ARG A CA 1
ATOM 2290 C C . ARG A 1 282 ? -11.261 -5.191 1.522 1.00 68.62 282 ARG A C 1
ATOM 2292 O O . ARG A 1 282 ? -10.731 -6.049 0.828 1.00 68.62 282 ARG A O 1
ATOM 2299 N N . MET A 1 283 ? -11.965 -4.169 1.042 1.00 68.75 283 MET A N 1
ATOM 2300 C CA . MET A 1 283 ? -12.469 -4.096 -0.332 1.00 68.75 283 MET A CA 1
ATOM 2301 C C . MET A 1 283 ? -11.896 -2.914 -1.122 1.00 68.75 283 MET A C 1
ATOM 2303 O O . MET A 1 283 ? -11.759 -3.000 -2.330 1.00 68.75 283 MET A O 1
ATOM 2307 N N . ALA A 1 284 ? -11.487 -1.803 -0.496 1.00 55.81 284 ALA A N 1
ATOM 2308 C CA . ALA A 1 284 ? -11.009 -0.631 -1.252 1.00 55.81 284 ALA A CA 1
ATOM 2309 C C . ALA A 1 284 ? -9.700 -0.878 -2.021 1.00 55.81 284 ALA A C 1
ATOM 2311 O O . ALA A 1 284 ? -9.312 -0.070 -2.864 1.00 55.81 284 ALA A O 1
ATOM 2312 N N . PHE A 1 285 ? -9.031 -1.993 -1.728 1.00 57.34 285 PHE A N 1
ATOM 2313 C CA . PHE A 1 285 ? -7.789 -2.439 -2.345 1.00 57.34 285 PHE A CA 1
ATOM 2314 C C . PHE A 1 285 ? -7.916 -3.872 -2.888 1.00 57.34 285 PHE A C 1
ATOM 2316 O O . PHE A 1 285 ? -6.932 -4.608 -2.889 1.00 57.34 285 PHE A O 1
ATOM 2323 N N . ASP A 1 286 ? -9.124 -4.304 -3.267 1.00 50.66 286 ASP A N 1
ATOM 2324 C CA . ASP A 1 286 ? -9.371 -5.645 -3.818 1.00 50.66 286 ASP A CA 1
ATOM 2325 C C . ASP A 1 286 ? -9.360 -5.701 -5.358 1.00 50.66 286 ASP A C 1
ATOM 2327 O O . ASP A 1 286 ? -9.280 -6.782 -5.944 1.00 50.66 286 ASP A O 1
ATOM 2331 N N . GLY A 1 287 ? -9.376 -4.544 -6.021 1.00 42.62 287 GLY A N 1
ATOM 2332 C CA . GLY A 1 287 ? -9.267 -4.428 -7.474 1.00 42.62 287 GLY A CA 1
ATOM 2333 C C . GLY A 1 287 ? -10.596 -4.398 -8.227 1.00 42.62 287 GLY A C 1
ATOM 2334 O O . GLY A 1 287 ? -10.537 -4.423 -9.459 1.00 42.62 287 GLY A O 1
ATOM 2335 N N . SER A 1 288 ? -11.741 -4.365 -7.529 1.00 35.38 288 SER A N 1
ATOM 2336 C CA . SER A 1 288 ? -13.086 -4.272 -8.127 1.00 35.38 288 SER A CA 1
ATOM 2337 C C . SER A 1 288 ? -13.459 -2.884 -8.662 1.00 35.38 288 SER A C 1
ATOM 2339 O O . SER A 1 288 ? -12.875 -1.863 -8.226 1.00 35.38 288 SER A O 1
#